Protein AF-A0A4T0X6W0-F1 (afdb_monomer)

Nearest PDB structures (foldseek):
  1kpp-assembly1_A  TM=6.081E-01  e=4.417E+00  Homo sapiens
  2pnh-assembly1_A  TM=2.963E-01  e=5.441E+00  Escherichia coli K-12
  8fak-assembly1_A  TM=3.497E-01  e=4.653E+00  Escherichia coli K-12
  2pnh-assembly1_B  TM=1.764E-01  e=4.902E+00  Escherichia coli K-12

Organism: NCBI:txid52247

pLDDT: mean 80.74, std 14.64, range [30.44, 96.06]

Solvent-accessible surface area (backbone atoms only — not comparable to full-atom values): 21148 Å² total; per-residue (Å²): 131,89,92,81,80,83,66,52,84,53,79,78,83,82,89,72,81,85,77,68,94,88,70,87,80,83,83,82,84,67,84,50,88,43,58,76,66,42,82,44,78,39,84,46,67,51,66,83,72,52,71,49,70,26,51,25,39,39,33,68,47,76,49,74,55,88,94,44,80,46,76,43,75,29,44,51,61,47,63,46,96,91,46,90,53,46,62,46,77,43,71,47,76,47,79,47,72,52,96,90,46,75,44,78,44,77,37,37,69,38,63,43,82,43,66,73,74,35,78,47,82,42,85,45,60,49,52,88,68,54,73,51,64,21,53,25,40,24,36,80,45,75,50,71,58,92,88,41,81,46,80,46,77,33,40,42,41,45,64,39,94,89,51,87,54,44,50,40,78,45,75,47,78,46,79,48,76,60,96,90,42,78,44,80,44,80,41,72,25,24,64,48,77,44,66,74,62,48,77,45,77,46,84,42,68,49,66,88,68,52,77,44,70,31,49,29,37,22,31,66,47,78,42,87,50,97,93,44,78,45,69,42,71,30,43,41,43,50,64,40,96,59,94,48,44,41,56,36,79,44,76,47,81,46,78,47,75,56,96,98,42,75,49,80,44,82,44,72,26,26,70,47,73,43,66,51,70,42,80,44,77,41,84,44,68,45,101,86,67,56,72,47,66,24,49,26,39,31,29,62,49,92,81,75,41,70,40,34,50,66,49,75,45,92,88,52,94,73,76,83,72,68,49,77,46,80,45,77,48,73,54,102,86,51,77,46,81,43,82,41,74,29,86

Foldseek 3Di:
DDPDFDWDWDWDDDDDPDDDPPDDDDDDTDTDIFTDWDWDWDWDAALVRDIDTKIKTWGWDWDDFPNDIDTDIAIDIDDPPPDAWDWDFDWDWDWDADPNGIDIDIGRPDTDIGHDWDWDWDWDAFLVRDIDIKIKTKHWDWDADPNDIDIDIEIAIDDDPVHAWFFAWDWDWDWDDDPNDIDIDIHIHRHHIAHDWDKDWDWDAFLVRDIDIKIKTWGWDWDDDDVDIDTDIEIEIDFDPDPFKAWDKDWDWDWDDDPRDIDIDIYIYRPQIATDWDWDWDWDAAPVRDIDIWIWTWHDDPSPDTAIDIDDPPPHPDDDDWDWDWDWDDDPPDIDIDTGTHD

Structure (mmCIF, N/CA/C/O backbone):
data_AF-A0A4T0X6W0-F1
#
_entry.id   AF-A0A4T0X6W0-F1
#
loop_
_atom_site.group_PDB
_atom_site.id
_atom_site.type_symbol
_atom_site.label_atom_id
_atom_site.label_alt_id
_atom_site.label_comp_id
_atom_site.label_asym_id
_atom_site.label_entity_id
_atom_site.label_seq_id
_atom_site.pdbx_PDB_ins_code
_atom_site.Cartn_x
_atom_site.Cartn_y
_atom_site.Cartn_z
_atom_site.occupancy
_atom_site.B_iso_or_equiv
_atom_site.auth_seq_id
_atom_site.auth_comp_id
_atom_site.auth_asym_id
_atom_site.auth_atom_id
_atom_site.pdbx_PDB_model_num
ATOM 1 N N . MET A 1 1 ? 32.594 2.293 -23.808 1.00 30.75 1 MET A N 1
ATOM 2 C CA . MET A 1 1 ? 32.779 1.965 -25.240 1.00 30.75 1 MET A CA 1
ATOM 3 C C . MET A 1 1 ? 33.942 0.990 -25.336 1.00 30.75 1 MET A C 1
ATOM 5 O O . MET A 1 1 ? 34.925 1.243 -24.646 1.00 30.75 1 MET A O 1
ATOM 9 N N . PRO A 1 2 ? 33.848 -0.117 -26.092 1.00 30.69 2 PRO A N 1
ATOM 10 C CA . PRO A 1 2 ? 34.984 -1.013 -26.285 1.00 30.69 2 PRO A CA 1
ATOM 11 C C . PRO A 1 2 ? 36.044 -0.304 -27.138 1.00 30.69 2 PRO A C 1
ATOM 13 O O . PRO A 1 2 ? 35.700 0.369 -28.105 1.00 30.69 2 PRO A O 1
ATOM 16 N N . THR A 1 3 ? 37.317 -0.434 -26.773 1.00 30.44 3 THR A N 1
ATOM 17 C CA . THR A 1 3 ? 38.453 0.263 -27.405 1.00 30.44 3 THR A CA 1
ATOM 18 C C . THR A 1 3 ? 39.135 -0.523 -28.529 1.00 30.44 3 THR A C 1
ATOM 20 O O . THR A 1 3 ? 40.104 -0.028 -29.087 1.00 30.44 3 THR A O 1
ATOM 23 N N . ASN A 1 4 ? 38.633 -1.706 -28.904 1.00 34.66 4 ASN A N 1
ATOM 24 C CA . ASN A 1 4 ? 39.242 -2.548 -29.938 1.00 34.66 4 ASN A CA 1
ATOM 25 C C . ASN A 1 4 ? 38.195 -3.010 -30.961 1.00 34.66 4 ASN A C 1
ATOM 27 O O . ASN A 1 4 ? 37.496 -3.997 -30.742 1.00 34.66 4 ASN A O 1
ATOM 31 N N . LEU A 1 5 ? 38.098 -2.287 -32.077 1.00 39.47 5 LEU A N 1
ATOM 32 C CA . LEU A 1 5 ? 37.351 -2.680 -33.273 1.00 39.47 5 LEU A CA 1
ATOM 33 C C . LEU A 1 5 ? 38.354 -2.883 -34.416 1.00 39.47 5 LEU A C 1
ATOM 35 O O . LEU A 1 5 ? 39.033 -1.939 -34.812 1.00 39.47 5 LEU A O 1
ATOM 39 N N . LEU A 1 6 ? 38.459 -4.114 -34.922 1.00 37.41 6 LEU A N 1
ATOM 40 C CA . LEU A 1 6 ? 39.182 -4.439 -36.155 1.00 37.41 6 LEU A CA 1
ATOM 41 C C . LEU A 1 6 ? 38.283 -4.058 -37.340 1.00 37.41 6 LEU A C 1
ATOM 43 O O . LEU A 1 6 ? 37.181 -4.588 -37.466 1.00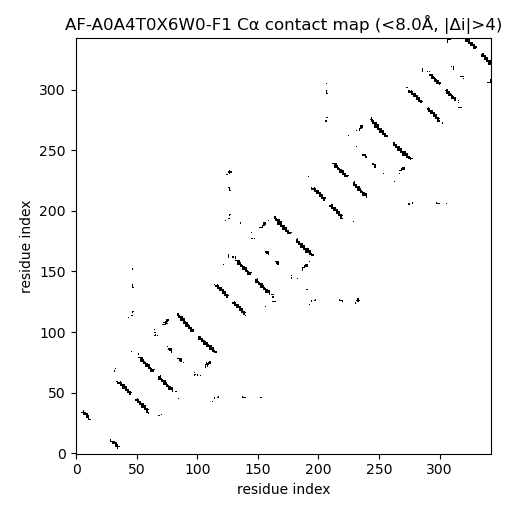 37.41 6 LEU A O 1
ATOM 47 N N . GLY A 1 7 ? 38.718 -3.095 -38.153 1.00 38.16 7 GLY A N 1
ATOM 48 C CA . GLY A 1 7 ? 38.044 -2.711 -39.395 1.00 38.16 7 GLY A CA 1
ATOM 49 C C . GLY A 1 7 ? 38.716 -3.361 -40.601 1.00 38.16 7 GLY A C 1
ATOM 50 O O . GLY A 1 7 ? 39.944 -3.426 -40.648 1.00 38.16 7 GLY A O 1
ATOM 51 N N . ASP A 1 8 ? 37.915 -3.792 -41.574 1.00 43.88 8 ASP A N 1
ATOM 52 C CA . ASP A 1 8 ? 38.386 -4.278 -42.872 1.00 43.88 8 ASP A CA 1
ATOM 53 C C . ASP A 1 8 ? 38.197 -3.181 -43.933 1.00 43.88 8 ASP A C 1
ATOM 55 O O . ASP A 1 8 ? 37.195 -2.459 -43.946 1.00 43.88 8 ASP A O 1
ATOM 59 N N . ILE A 1 9 ? 39.162 -3.044 -44.845 1.00 41.03 9 ILE A N 1
ATOM 60 C CA . ILE A 1 9 ? 39.070 -2.113 -45.978 1.00 41.03 9 ILE A CA 1
ATOM 61 C C . ILE A 1 9 ? 38.429 -2.861 -47.149 1.00 41.03 9 ILE A C 1
ATOM 63 O O . ILE A 1 9 ? 39.077 -3.680 -47.800 1.00 41.03 9 ILE A O 1
ATOM 67 N N . LEU A 1 10 ? 37.158 -2.574 -47.435 1.00 44.00 10 LEU A N 1
ATOM 68 C CA . LEU A 1 10 ? 36.484 -3.068 -48.635 1.00 44.00 10 LEU A CA 1
ATOM 69 C C . LEU A 1 10 ? 36.687 -2.068 -49.778 1.00 44.00 10 LEU A C 1
ATOM 71 O O . LEU A 1 10 ? 36.285 -0.909 -49.690 1.00 44.00 10 LEU A O 1
ATOM 75 N N . SER A 1 11 ? 37.305 -2.523 -50.866 1.00 41.84 11 SER A N 1
ATOM 76 C CA . SER A 1 11 ? 37.396 -1.768 -52.118 1.00 41.84 11 SER A CA 1
ATOM 77 C C . SER A 1 11 ? 36.197 -2.122 -53.003 1.00 41.84 11 SER A C 1
ATOM 79 O O . SER A 1 11 ? 36.038 -3.262 -53.429 1.00 41.84 11 SER A O 1
ATOM 81 N N . SER A 1 12 ? 35.323 -1.147 -53.263 1.00 40.88 12 SER A N 1
ATOM 82 C CA . SER A 1 12 ? 34.193 -1.298 -54.188 1.00 40.88 12 SER A CA 1
ATOM 83 C C . SER A 1 12 ? 34.648 -0.982 -55.608 1.00 40.88 12 SER A C 1
ATOM 85 O O . SER A 1 12 ? 35.007 0.156 -55.898 1.00 40.88 12 SER A O 1
ATOM 87 N N . THR A 1 13 ? 34.616 -1.968 -56.505 1.00 41.09 13 THR A N 1
ATOM 88 C CA . THR A 1 13 ? 34.884 -1.762 -57.936 1.00 41.09 13 THR A CA 1
ATOM 89 C C . THR A 1 13 ? 33.561 -1.652 -58.687 1.00 41.09 13 THR A C 1
ATOM 91 O O . THR A 1 13 ? 32.874 -2.648 -58.904 1.00 41.09 13 THR A O 1
ATOM 94 N N . THR A 1 14 ? 33.176 -0.441 -59.083 1.00 44.47 14 THR A N 1
ATOM 95 C CA . THR A 1 14 ? 31.977 -0.231 -59.905 1.00 44.47 14 THR A CA 1
ATOM 96 C C . THR A 1 14 ? 32.340 -0.432 -61.376 1.00 44.47 14 THR A C 1
ATOM 98 O O . THR A 1 14 ? 33.171 0.298 -61.915 1.00 44.47 14 THR A O 1
ATOM 101 N N . ALA A 1 15 ? 31.738 -1.421 -62.041 1.00 43.47 15 ALA A N 1
ATOM 102 C CA . ALA A 1 15 ? 31.907 -1.615 -63.479 1.00 43.47 15 ALA A CA 1
ATOM 103 C C . ALA A 1 15 ? 31.104 -0.548 -64.243 1.00 43.47 15 ALA A C 1
ATOM 105 O O . ALA A 1 15 ? 29.874 -0.544 -64.198 1.00 43.47 15 ALA A O 1
ATOM 106 N N . LEU A 1 16 ? 31.799 0.363 -64.927 1.00 49.12 16 LEU A N 1
ATOM 107 C CA . LEU A 1 16 ? 31.188 1.346 -65.823 1.00 49.12 16 LEU A CA 1
ATOM 108 C C . LEU A 1 16 ? 31.121 0.800 -67.263 1.00 49.12 16 LEU A C 1
ATOM 110 O O . LEU A 1 16 ? 31.999 0.030 -67.664 1.00 49.12 16 LEU A O 1
ATOM 114 N N . PRO A 1 17 ? 30.100 1.184 -68.054 1.00 54.59 17 PRO A N 1
ATOM 115 C CA . PRO A 1 17 ? 30.034 0.850 -69.473 1.00 54.59 17 PRO A CA 1
ATOM 116 C C . PRO A 1 17 ? 31.232 1.433 -70.239 1.00 54.59 17 PRO A C 1
ATOM 118 O O . PRO A 1 17 ? 31.759 2.488 -69.891 1.00 54.59 17 PRO A O 1
ATOM 121 N N . LEU A 1 18 ? 31.662 0.714 -71.282 1.00 51.53 18 LEU A N 1
ATOM 122 C CA . LEU A 1 18 ? 32.819 1.052 -72.116 1.00 51.53 18 LEU A CA 1
ATOM 123 C C . LEU A 1 18 ? 32.723 2.493 -72.660 1.00 51.53 18 LEU A C 1
ATOM 125 O O . LEU A 1 18 ? 31.692 2.846 -73.238 1.00 51.53 18 LEU A O 1
ATOM 129 N N . PRO A 1 19 ? 33.778 3.315 -72.514 1.00 51.41 19 PRO A N 1
ATOM 130 C CA . PRO A 1 19 ? 33.745 4.708 -72.935 1.00 51.41 19 PRO A CA 1
ATOM 131 C C . PRO A 1 19 ? 33.749 4.851 -74.461 1.00 51.41 19 PRO A C 1
ATOM 133 O O . PRO A 1 19 ? 34.392 4.082 -75.181 1.00 51.41 19 PRO A O 1
ATOM 136 N N . VAL A 1 20 ? 33.062 5.884 -74.952 1.00 60.94 20 VAL A N 1
ATOM 137 C CA . VAL A 1 20 ? 33.187 6.363 -76.335 1.00 60.94 20 VAL A CA 1
ATOM 138 C C . VAL A 1 20 ? 34.578 6.989 -76.496 1.00 60.94 20 VAL A C 1
ATOM 140 O O . VAL A 1 20 ? 35.056 7.701 -75.613 1.00 60.94 20 VAL A O 1
ATOM 143 N N . ALA A 1 21 ? 35.264 6.690 -77.601 1.00 56.31 21 ALA A N 1
ATOM 144 C CA . ALA A 1 21 ? 36.642 7.120 -77.826 1.00 56.31 21 ALA A CA 1
ATOM 145 C C . ALA A 1 21 ? 36.779 8.656 -77.784 1.00 56.31 21 ALA A C 1
ATOM 147 O O . ALA A 1 21 ? 36.219 9.347 -78.632 1.00 56.31 21 ALA A O 1
ATOM 148 N N . GLY A 1 22 ? 37.553 9.173 -76.822 1.00 63.25 22 GLY A N 1
ATOM 149 C CA . GLY A 1 22 ?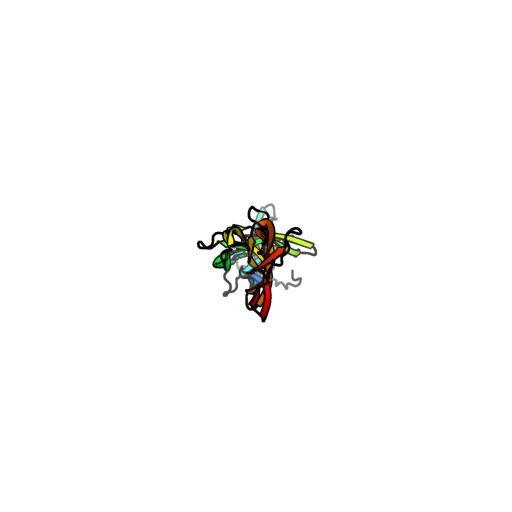 37.905 10.596 -76.716 1.00 63.25 22 GLY A CA 1
ATOM 150 C C . GLY A 1 22 ? 37.649 11.245 -75.353 1.00 63.25 22 GLY A C 1
ATOM 151 O O . GLY A 1 22 ? 38.162 12.336 -75.120 1.00 63.25 22 GLY A O 1
ATOM 152 N N . GLU A 1 23 ? 36.925 10.591 -74.441 1.00 57.19 23 GLU A N 1
ATOM 153 C CA . GLU A 1 23 ? 36.653 11.131 -73.101 1.00 57.19 23 GLU A CA 1
ATOM 154 C C . GLU A 1 23 ? 37.554 10.502 -72.027 1.00 57.19 23 GLU A C 1
ATOM 156 O O . GLU A 1 23 ? 37.683 9.281 -71.920 1.00 57.19 23 GLU A O 1
ATOM 161 N N . SER A 1 24 ? 38.198 11.346 -71.217 1.00 49.53 24 SER A N 1
ATOM 162 C CA . SER A 1 24 ? 38.954 10.926 -70.036 1.00 49.53 24 SER A CA 1
ATOM 163 C C . SER A 1 24 ? 38.022 10.822 -68.829 1.00 49.53 24 SER A C 1
ATOM 165 O O . SER A 1 24 ? 37.470 11.833 -68.397 1.00 49.53 24 SER A O 1
ATOM 167 N N . PHE A 1 25 ? 37.895 9.631 -68.244 1.00 51.66 25 PHE A N 1
ATOM 168 C CA . PHE A 1 25 ? 37.204 9.438 -66.969 1.00 51.66 25 PHE A CA 1
ATOM 169 C C . PHE A 1 25 ? 38.222 9.436 -65.830 1.00 51.66 25 PHE A C 1
ATOM 171 O O . PHE A 1 25 ? 39.222 8.719 -65.883 1.00 51.66 25 PHE A O 1
ATOM 178 N N . ILE A 1 26 ? 37.958 10.218 -64.786 1.00 53.97 26 ILE A N 1
ATOM 179 C CA . ILE A 1 26 ? 38.679 10.113 -63.517 1.00 53.97 26 ILE A CA 1
ATOM 180 C C . ILE A 1 26 ? 37.916 9.098 -62.666 1.00 53.97 26 ILE A C 1
ATOM 182 O O . ILE A 1 26 ? 36.797 9.363 -62.233 1.00 53.97 26 ILE A O 1
ATOM 186 N N . ILE A 1 27 ? 38.506 7.921 -62.451 1.00 54.16 27 ILE A N 1
ATOM 187 C CA . ILE A 1 27 ? 37.997 6.953 -61.474 1.00 54.16 27 ILE A CA 1
ATOM 188 C C . ILE A 1 27 ? 38.571 7.345 -60.118 1.00 54.16 27 ILE A C 1
ATOM 190 O O . ILE A 1 27 ? 39.735 7.074 -59.819 1.00 54.16 27 ILE A O 1
ATOM 194 N N . THR A 1 28 ? 37.753 7.980 -59.289 1.00 52.78 28 THR A N 1
ATOM 195 C CA . THR A 1 28 ? 38.112 8.256 -57.899 1.00 52.78 28 THR A CA 1
ATOM 196 C C . THR A 1 28 ? 37.690 7.055 -57.054 1.00 52.78 28 THR A C 1
ATOM 198 O O . THR A 1 28 ? 36.512 6.878 -56.756 1.00 52.78 28 THR A O 1
ATOM 201 N N . ASN A 1 29 ? 38.642 6.185 -56.703 1.00 53.62 29 ASN A N 1
ATOM 202 C CA . ASN A 1 29 ? 38.397 5.126 -55.723 1.00 53.62 29 ASN A CA 1
ATOM 203 C C . ASN A 1 29 ? 38.389 5.742 -54.323 1.00 53.62 29 ASN A C 1
ATOM 205 O O . ASN A 1 29 ? 39.408 6.262 -53.868 1.00 53.62 29 ASN A O 1
ATOM 209 N N . PHE A 1 30 ? 37.255 5.659 -53.633 1.00 61.09 30 PHE A N 1
ATOM 210 C CA . PHE A 1 30 ? 37.162 6.030 -52.227 1.00 61.09 30 PHE A CA 1
ATOM 211 C C . PHE A 1 30 ? 37.245 4.772 -51.363 1.00 61.09 30 PHE A C 1
ATOM 213 O O . PHE A 1 30 ? 36.504 3.813 -51.574 1.00 61.09 30 PHE A O 1
ATOM 220 N N . ASN A 1 31 ? 38.137 4.782 -50.372 1.00 61.88 31 ASN A N 1
ATOM 221 C CA . ASN A 1 31 ? 38.140 3.760 -49.331 1.00 61.88 31 ASN A CA 1
ATOM 222 C C . ASN A 1 31 ? 36.980 4.054 -48.374 1.00 61.88 31 ASN A C 1
ATOM 224 O O . ASN A 1 31 ? 36.999 5.072 -47.682 1.00 61.88 31 ASN A O 1
ATOM 228 N N . ILE A 1 32 ? 35.981 3.173 -48.334 1.00 63.28 32 ILE A N 1
ATOM 229 C CA . ILE A 1 32 ? 34.910 3.234 -47.337 1.00 63.28 32 ILE A CA 1
ATOM 230 C C . ILE A 1 32 ? 35.315 2.313 -46.191 1.00 63.28 32 ILE A C 1
ATOM 232 O O . ILE A 1 32 ? 35.548 1.120 -46.389 1.00 63.28 32 ILE A O 1
ATOM 236 N N . PHE A 1 33 ? 35.410 2.868 -44.986 1.00 64.44 33 PHE A N 1
ATOM 237 C CA . PHE A 1 33 ? 35.616 2.058 -43.793 1.00 64.44 33 PHE A CA 1
ATOM 238 C C . PHE A 1 33 ? 34.358 1.228 -43.540 1.00 64.44 33 PHE A C 1
ATOM 240 O O . PHE A 1 33 ? 33.267 1.776 -43.382 1.00 64.44 33 PHE A O 1
ATOM 247 N N . SER A 1 34 ? 34.515 -0.093 -43.502 1.00 69.38 34 SER A N 1
ATOM 248 C CA . SER A 1 34 ? 33.454 -1.013 -43.113 1.00 69.38 34 SER A CA 1
ATOM 249 C C . SER A 1 34 ? 33.845 -1.682 -41.807 1.00 69.38 34 SER A C 1
ATOM 251 O O . SER A 1 34 ? 34.944 -2.219 -41.664 1.00 69.38 34 SER A O 1
ATOM 253 N N . PHE A 1 35 ? 32.933 -1.651 -40.844 1.00 78.44 35 PHE A N 1
ATOM 254 C CA . PHE A 1 35 ? 33.090 -2.362 -39.586 1.00 78.44 35 PHE A CA 1
ATOM 255 C C . PHE A 1 35 ? 32.029 -3.447 -39.513 1.00 78.44 35 PHE A C 1
ATOM 257 O O . PHE A 1 35 ? 30.853 -3.194 -39.792 1.00 78.44 35 PHE A O 1
ATOM 264 N N . SER A 1 36 ? 32.446 -4.644 -39.111 1.00 84.88 36 SER A N 1
ATOM 265 C CA . SER A 1 36 ? 31.513 -5.722 -38.809 1.00 84.88 36 SER A CA 1
ATOM 266 C C . SER A 1 36 ? 30.546 -5.276 -37.709 1.00 84.88 36 SER A C 1
ATOM 268 O O . SER A 1 36 ? 30.985 -4.650 -36.736 1.00 84.88 36 SER A O 1
ATOM 270 N N . PRO A 1 37 ? 29.242 -5.582 -37.833 1.00 88.75 37 PRO A N 1
ATOM 271 C CA . PRO A 1 37 ? 28.284 -5.263 -36.790 1.00 88.75 37 PRO A CA 1
ATOM 272 C C . PRO A 1 37 ? 28.701 -5.872 -35.449 1.00 88.75 37 PRO A C 1
ATOM 274 O O . PRO A 1 37 ? 29.113 -7.031 -35.381 1.00 88.75 37 PRO A O 1
ATOM 277 N N . VAL A 1 38 ? 28.581 -5.092 -34.377 1.00 92.25 38 VAL A N 1
ATOM 278 C CA . VAL A 1 38 ? 28.866 -5.545 -33.012 1.00 92.25 38 VAL A CA 1
ATOM 279 C C . VAL A 1 38 ? 27.564 -5.817 -32.288 1.00 92.25 38 VAL A C 1
ATOM 281 O O . VAL A 1 38 ? 26.727 -4.924 -32.154 1.00 92.25 38 VAL A O 1
ATOM 284 N N . ASN A 1 39 ? 27.434 -7.032 -31.762 1.00 91.81 39 ASN A N 1
ATOM 285 C CA . ASN A 1 39 ? 26.341 -7.391 -30.871 1.00 91.81 39 ASN A CA 1
ATOM 286 C C . ASN A 1 39 ? 26.663 -6.925 -29.450 1.00 91.81 39 ASN A C 1
ATOM 288 O O . ASN A 1 39 ? 27.682 -7.297 -28.867 1.00 91.81 39 ASN A O 1
ATOM 292 N N . VAL A 1 40 ? 25.784 -6.099 -28.903 1.00 91.38 40 VAL A N 1
ATOM 293 C CA . VAL A 1 40 ? 25.855 -5.546 -27.559 1.00 91.38 40 VAL A CA 1
ATOM 294 C C . VAL A 1 40 ? 24.621 -6.032 -26.798 1.00 91.38 40 VAL A C 1
ATOM 296 O O . VAL A 1 40 ? 23.513 -5.575 -27.095 1.00 91.38 40 VAL A O 1
ATOM 299 N N . PRO A 1 41 ? 24.776 -6.942 -25.823 1.00 91.50 41 PRO A N 1
ATOM 300 C CA . PRO A 1 41 ? 23.670 -7.317 -24.959 1.00 91.50 41 PRO A CA 1
ATOM 301 C C . PRO A 1 41 ? 23.312 -6.139 -24.047 1.00 91.50 41 PRO A C 1
ATOM 303 O O . PRO A 1 41 ? 24.194 -5.501 -23.466 1.00 91.50 41 PRO A O 1
ATOM 306 N N . ILE A 1 42 ? 22.019 -5.862 -23.901 1.00 89.62 42 ILE A N 1
ATOM 307 C CA . ILE A 1 42 ? 21.499 -4.888 -22.938 1.00 89.62 42 ILE A CA 1
ATOM 308 C C . ILE A 1 42 ? 20.476 -5.557 -22.022 1.00 89.62 42 ILE A C 1
ATOM 310 O O . ILE A 1 42 ? 19.694 -6.399 -22.456 1.00 89.62 42 ILE A O 1
ATOM 314 N N . SER A 1 43 ? 20.474 -5.170 -20.750 1.00 90.25 43 SER A N 1
ATOM 315 C CA . SER A 1 43 ? 19.456 -5.608 -19.796 1.00 90.25 43 SER A CA 1
ATOM 316 C C . SER A 1 43 ? 18.208 -4.747 -19.958 1.00 90.25 43 SER A C 1
ATOM 318 O O . SER A 1 43 ? 18.308 -3.518 -19.963 1.00 90.25 43 SER A O 1
ATOM 320 N N . VAL A 1 44 ? 17.044 -5.378 -20.072 1.00 90.50 44 VAL A N 1
ATOM 321 C CA . VAL A 1 44 ? 15.739 -4.708 -20.094 1.00 90.50 44 VAL A CA 1
ATOM 322 C C . VAL A 1 44 ? 14.851 -5.299 -19.010 1.00 90.50 44 VAL A C 1
ATOM 324 O O . VAL A 1 44 ? 14.833 -6.512 -18.814 1.00 90.50 44 VAL A O 1
ATOM 327 N N . THR A 1 45 ? 14.121 -4.437 -18.313 1.00 89.94 45 THR A N 1
ATOM 328 C CA . THR A 1 45 ? 13.218 -4.811 -17.222 1.00 89.94 45 THR A CA 1
ATOM 329 C C . THR A 1 45 ? 11.825 -4.301 -17.570 1.00 89.94 45 THR A C 1
ATOM 331 O O . THR A 1 45 ? 11.680 -3.139 -17.956 1.00 89.94 45 THR A O 1
ATOM 334 N N . ASN A 1 46 ? 10.826 -5.183 -17.523 1.00 89.44 46 ASN A N 1
ATOM 335 C CA . ASN A 1 46 ? 9.434 -4.826 -17.799 1.00 89.44 46 ASN A CA 1
ATOM 336 C C . ASN A 1 46 ? 8.758 -4.259 -16.530 1.00 89.44 46 ASN A C 1
ATOM 338 O O . ASN A 1 46 ? 9.347 -4.327 -15.450 1.00 89.44 46 ASN A O 1
ATOM 342 N N . PRO A 1 47 ? 7.516 -3.748 -16.621 1.00 89.44 47 PRO A N 1
ATOM 343 C CA . PRO A 1 47 ? 6.818 -3.191 -15.460 1.00 89.44 47 PRO A CA 1
ATOM 344 C C . PRO A 1 47 ? 6.498 -4.217 -14.352 1.00 89.44 47 PRO A C 1
ATOM 346 O O . PRO A 1 47 ? 6.062 -3.833 -13.276 1.00 89.44 47 PRO A O 1
ATOM 349 N N . LEU A 1 48 ? 6.688 -5.520 -14.590 1.00 87.62 48 LEU A N 1
ATOM 350 C CA . LEU A 1 48 ? 6.538 -6.584 -13.586 1.00 87.62 48 LEU A CA 1
ATOM 351 C C . LEU A 1 48 ? 7.883 -6.973 -12.946 1.00 87.62 48 LEU A C 1
ATOM 353 O O . LEU A 1 48 ? 8.000 -8.051 -12.363 1.00 87.62 48 LEU A O 1
ATOM 357 N N . ASP A 1 49 ? 8.907 -6.130 -13.108 1.00 87.12 49 ASP A N 1
ATOM 358 C CA . ASP A 1 49 ? 10.290 -6.342 -12.667 1.00 87.12 49 ASP A CA 1
ATOM 359 C C . ASP A 1 49 ? 10.952 -7.619 -13.226 1.00 87.12 49 ASP A C 1
ATOM 361 O O . ASP A 1 49 ? 12.010 -8.059 -12.763 1.00 87.12 49 ASP A O 1
ATOM 365 N N . VAL A 1 50 ? 10.387 -8.209 -14.285 1.00 89.06 50 VAL A N 1
ATOM 366 C CA . VAL A 1 50 ? 11.017 -9.321 -15.001 1.00 89.06 50 VAL A CA 1
ATOM 367 C C . VAL A 1 50 ? 12.119 -8.743 -15.872 1.00 89.06 50 VAL A C 1
ATOM 369 O O . VAL A 1 50 ? 11.879 -7.860 -16.693 1.00 89.06 50 VAL A O 1
ATOM 372 N N . THR A 1 51 ? 13.338 -9.247 -15.696 1.00 91.00 51 THR A N 1
ATOM 373 C CA . THR A 1 51 ? 14.514 -8.782 -16.434 1.00 91.00 51 THR A CA 1
ATOM 374 C C . THR A 1 51 ? 14.933 -9.815 -17.476 1.00 91.00 51 THR A C 1
ATOM 376 O O . THR A 1 51 ? 15.021 -11.004 -17.175 1.00 91.00 51 THR A O 1
ATOM 379 N N . THR A 1 52 ? 15.217 -9.366 -18.697 1.00 93.94 52 THR A N 1
ATOM 380 C CA . THR A 1 52 ? 15.778 -10.189 -19.776 1.00 93.94 52 THR A CA 1
ATOM 381 C C . THR A 1 52 ? 16.913 -9.454 -20.490 1.00 93.94 52 THR A C 1
ATOM 383 O O . THR A 1 52 ? 17.172 -8.274 -20.244 1.00 93.94 52 THR A O 1
ATOM 386 N N . THR A 1 53 ? 17.621 -10.156 -21.372 1.00 93.25 53 THR A N 1
ATOM 387 C CA . THR A 1 53 ? 18.693 -9.583 -22.193 1.00 93.25 53 THR A CA 1
ATOM 388 C C . THR A 1 53 ? 18.206 -9.392 -23.622 1.00 93.25 53 THR A C 1
ATOM 390 O O . THR A 1 53 ? 17.968 -10.368 -24.329 1.00 93.25 53 THR A O 1
ATOM 393 N N . ALA A 1 54 ? 18.094 -8.141 -24.063 1.00 93.44 54 ALA A N 1
ATOM 394 C CA . ALA A 1 54 ? 17.860 -7.804 -25.461 1.00 93.44 54 ALA A CA 1
ATOM 395 C C . ALA A 1 54 ? 19.195 -7.710 -26.214 1.00 93.44 54 ALA A C 1
ATOM 397 O O . ALA A 1 54 ? 20.222 -7.327 -25.645 1.00 93.44 54 ALA A O 1
ATOM 398 N N . GLN A 1 55 ? 19.183 -8.054 -27.501 1.00 93.50 55 GLN A N 1
ATOM 399 C CA . GLN A 1 55 ? 20.362 -7.948 -28.359 1.00 93.50 55 GLN A CA 1
ATOM 400 C C . GLN A 1 55 ? 20.274 -6.678 -29.196 1.00 93.50 55 GLN A C 1
ATOM 402 O O . GLN A 1 55 ? 19.319 -6.479 -29.954 1.00 93.50 55 GLN A O 1
ATOM 407 N N . CYS A 1 56 ? 21.290 -5.829 -29.059 1.00 92.31 56 CYS A N 1
ATOM 408 C CA . CYS A 1 56 ? 21.471 -4.652 -29.888 1.00 92.31 56 CYS A CA 1
ATOM 409 C C . CYS A 1 56 ? 22.615 -4.866 -30.867 1.00 92.31 56 CYS A C 1
ATOM 411 O O . CYS A 1 56 ? 23.698 -5.292 -30.488 1.00 92.31 56 CYS A O 1
ATOM 413 N N . VAL A 1 57 ? 22.398 -4.504 -32.119 1.00 92.81 57 VAL A N 1
ATOM 414 C CA . VAL A 1 57 ? 23.411 -4.489 -33.162 1.00 92.81 57 VAL A CA 1
ATOM 415 C C . VAL A 1 57 ? 23.853 -3.047 -33.366 1.00 92.81 57 VAL A C 1
ATOM 417 O O . VAL A 1 57 ? 23.041 -2.181 -33.694 1.00 92.81 57 VAL A O 1
ATOM 420 N N . VAL A 1 58 ? 25.142 -2.780 -33.174 1.00 90.19 58 VAL A N 1
ATOM 421 C CA . VAL A 1 58 ? 25.776 -1.517 -33.562 1.00 90.19 58 VAL A CA 1
ATOM 422 C C . VAL A 1 58 ? 26.465 -1.734 -34.901 1.00 90.19 58 VAL A C 1
ATOM 424 O O . VAL A 1 58 ? 27.350 -2.576 -35.018 1.00 90.19 58 VAL A O 1
ATOM 427 N N . SER A 1 59 ? 26.052 -0.983 -35.915 1.00 90.00 59 SER A N 1
ATOM 428 C CA . SER A 1 59 ? 26.594 -1.057 -37.276 1.00 90.00 59 SER A CA 1
ATOM 429 C C . SER A 1 59 ? 26.782 0.346 -37.841 1.00 90.00 59 SER A C 1
ATOM 431 O O . SER A 1 59 ? 26.221 1.302 -37.314 1.00 90.00 59 SER A O 1
ATOM 433 N N . PHE A 1 60 ? 27.582 0.501 -38.891 1.00 86.06 60 PHE A N 1
ATOM 434 C CA . PHE A 1 60 ? 27.717 1.796 -39.552 1.00 86.06 60 PHE A CA 1
ATOM 435 C C . PHE A 1 60 ? 26.659 1.946 -40.639 1.00 86.06 60 PHE A C 1
ATOM 437 O O . PHE A 1 60 ? 26.476 1.065 -41.474 1.00 86.06 60 PHE A O 1
ATOM 444 N N . THR A 1 61 ? 25.974 3.081 -40.627 1.00 84.75 61 THR A N 1
ATOM 445 C CA . THR A 1 61 ? 25.135 3.528 -41.735 1.00 84.75 61 THR A CA 1
ATOM 446 C C . THR A 1 61 ? 25.913 4.575 -42.522 1.00 84.75 61 THR A C 1
ATOM 448 O O . THR A 1 61 ? 26.605 5.412 -41.939 1.00 84.75 61 THR A O 1
ATOM 451 N N . ASN A 1 62 ? 25.824 4.503 -43.848 1.00 85.31 62 ASN A N 1
ATOM 452 C CA . ASN A 1 62 ? 26.524 5.405 -44.753 1.00 85.31 62 ASN A CA 1
ATOM 453 C C . ASN A 1 62 ? 25.529 6.366 -45.404 1.00 85.31 62 ASN A C 1
ATOM 455 O O . ASN A 1 62 ? 24.447 5.953 -45.819 1.00 85.31 62 ASN A O 1
ATOM 459 N N . THR A 1 63 ? 25.909 7.634 -45.527 1.00 84.06 63 THR A N 1
ATOM 460 C CA . THR A 1 63 ? 25.198 8.625 -46.344 1.00 84.06 63 THR A CA 1
ATOM 461 C C . THR A 1 63 ? 26.185 9.357 -47.241 1.00 84.06 63 THR A C 1
ATOM 463 O O . THR A 1 63 ? 27.356 9.493 -46.890 1.00 84.06 63 THR A O 1
ATOM 466 N N . VAL A 1 64 ? 25.726 9.832 -48.393 1.00 82.69 64 VAL A N 1
ATOM 467 C CA . VAL A 1 64 ? 26.555 10.596 -49.332 1.00 82.69 64 VAL A CA 1
ATOM 468 C C . VAL A 1 64 ? 26.119 12.055 -49.285 1.00 82.69 64 VAL A C 1
ATOM 470 O O . VAL A 1 64 ? 24.939 12.359 -49.456 1.00 82.69 64 VAL A O 1
ATOM 473 N N . VAL A 1 65 ? 27.066 12.956 -49.026 1.00 83.31 65 VAL A N 1
ATOM 474 C CA . VAL A 1 65 ? 26.861 14.411 -49.042 1.00 83.31 65 VAL A CA 1
ATOM 475 C C . VAL A 1 65 ? 27.847 15.004 -50.036 1.00 83.31 65 VAL A C 1
ATOM 477 O O . VAL A 1 65 ? 29.058 14.872 -49.852 1.00 83.31 65 VAL A O 1
ATOM 480 N N . SER A 1 66 ? 27.330 15.655 -51.085 1.00 83.88 66 SER A N 1
ATOM 481 C CA . SER A 1 66 ? 28.127 16.026 -52.263 1.00 83.88 66 SER A CA 1
ATOM 482 C C . SER A 1 66 ? 28.806 14.771 -52.835 1.00 83.88 66 SER A C 1
ATOM 484 O O . SER A 1 66 ? 28.104 13.824 -53.177 1.00 83.88 66 SER A O 1
ATOM 486 N N . ASP A 1 67 ? 30.138 14.732 -52.852 1.00 83.25 67 ASP A N 1
ATOM 487 C CA . ASP A 1 67 ? 30.940 13.604 -53.346 1.00 83.25 67 ASP A CA 1
ATOM 488 C C . ASP A 1 67 ? 31.626 12.821 -52.211 1.00 83.25 67 ASP A C 1
ATOM 490 O O . ASP A 1 67 ? 32.496 11.984 -52.445 1.00 83.25 67 ASP A O 1
ATOM 494 N N . SER A 1 68 ? 31.271 13.107 -50.954 1.00 79.56 68 SER A N 1
ATOM 495 C CA . SER A 1 68 ? 31.861 12.470 -49.773 1.00 79.56 68 SER A CA 1
ATOM 496 C C . SER A 1 68 ? 30.901 11.469 -49.140 1.00 79.56 68 SER A C 1
ATOM 498 O O . SER A 1 68 ? 29.746 11.788 -48.855 1.00 79.56 68 SER A O 1
ATOM 500 N N . THR A 1 69 ? 31.393 10.258 -48.870 1.00 84.19 69 THR A N 1
ATOM 501 C CA . THR A 1 69 ? 30.667 9.262 -48.068 1.00 84.19 69 THR A CA 1
ATOM 502 C C . THR A 1 69 ? 30.969 9.480 -46.591 1.00 84.19 69 THR A C 1
ATOM 504 O O . THR A 1 69 ? 32.127 9.485 -46.177 1.00 84.19 69 THR A O 1
ATOM 507 N N . LEU A 1 70 ? 29.921 9.645 -45.795 1.00 83.25 70 LEU A N 1
ATOM 508 C CA . LEU A 1 70 ? 29.983 9.791 -44.350 1.00 83.25 70 LEU A CA 1
ATOM 509 C C . LEU A 1 70 ? 29.433 8.530 -43.693 1.00 83.25 70 LEU A C 1
ATOM 511 O O . LEU A 1 70 ? 28.313 8.114 -43.986 1.00 83.25 70 LEU A O 1
ATOM 515 N N . SER A 1 71 ? 30.211 7.959 -42.780 1.00 84.50 71 SER A N 1
ATOM 516 C CA . SER A 1 71 ? 29.850 6.761 -42.023 1.00 84.50 71 SER A CA 1
ATOM 517 C C . SER A 1 71 ? 29.586 7.128 -40.569 1.00 84.50 71 SER A C 1
ATOM 519 O O . SER A 1 71 ? 30.416 7.767 -39.921 1.00 84.50 71 SER A O 1
ATOM 521 N N . PHE A 1 72 ? 28.444 6.704 -40.039 1.00 83.88 72 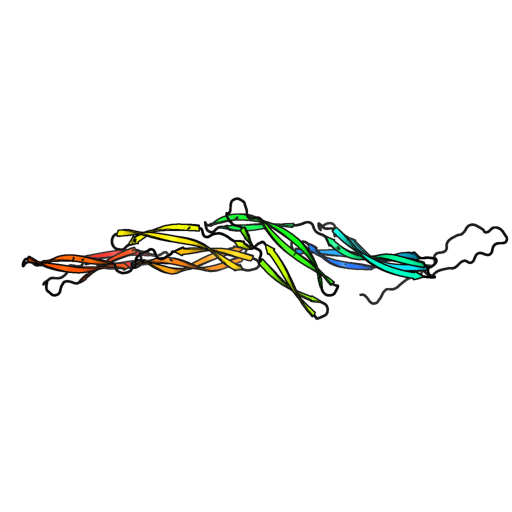PHE A N 1
ATOM 522 C CA . PHE A 1 72 ? 28.046 6.964 -38.658 1.00 83.88 72 PHE A CA 1
ATOM 523 C C . PHE A 1 72 ? 27.535 5.690 -37.980 1.00 83.88 72 PHE A C 1
ATOM 525 O O . PHE A 1 72 ? 26.836 4.896 -38.612 1.00 83.88 72 PHE A O 1
ATOM 532 N N . PRO A 1 73 ? 27.867 5.471 -36.697 1.00 84.50 73 PRO A N 1
ATOM 533 C CA . PRO A 1 73 ? 27.369 4.322 -35.960 1.00 84.50 73 PRO A CA 1
ATOM 534 C C . PRO A 1 73 ? 25.869 4.487 -35.694 1.00 84.50 73 PRO A C 1
ATOM 536 O O . PRO A 1 73 ? 25.439 5.473 -35.103 1.00 84.50 73 PRO A O 1
ATOM 539 N N . ALA A 1 74 ? 25.083 3.499 -36.100 1.00 86.56 74 ALA A N 1
ATOM 540 C CA . ALA A 1 74 ? 23.674 3.357 -35.782 1.00 86.56 74 ALA A CA 1
ATOM 541 C C . ALA A 1 74 ? 23.468 2.102 -34.928 1.00 86.56 74 ALA A C 1
ATOM 543 O O . ALA A 1 74 ? 24.132 1.078 -35.115 1.00 86.56 74 ALA A O 1
ATOM 544 N N . SER A 1 75 ? 22.535 2.181 -33.984 1.00 89.25 75 SER A N 1
ATOM 545 C CA . SER A 1 75 ? 22.137 1.036 -33.163 1.00 89.25 75 SER A CA 1
ATOM 546 C C . SER A 1 75 ? 20.729 0.577 -33.526 1.00 89.25 75 SER A C 1
ATOM 548 O O . SER A 1 75 ? 19.826 1.396 -33.681 1.00 89.25 75 SER A O 1
ATOM 550 N N . SER A 1 76 ? 20.523 -0.732 -33.611 1.00 90.44 76 SER A N 1
ATOM 551 C CA . SER A 1 76 ? 19.205 -1.364 -33.734 1.00 90.44 76 SER A CA 1
ATOM 552 C C . SER A 1 76 ? 19.080 -2.439 -32.664 1.00 90.44 76 SER A C 1
ATOM 554 O O . SER A 1 76 ? 20.032 -3.182 -32.453 1.00 90.44 76 SER A O 1
ATOM 556 N N . CYS A 1 77 ? 17.956 -2.515 -31.957 1.00 92.94 77 CYS A N 1
ATOM 557 C CA . CYS A 1 77 ? 17.747 -3.507 -30.903 1.00 92.94 77 CYS A CA 1
ATOM 558 C C . CYS A 1 77 ? 16.489 -4.317 -31.183 1.00 92.94 77 CYS A C 1
ATOM 560 O O . CYS A 1 77 ? 15.490 -3.780 -31.658 1.00 92.94 77 CYS A O 1
ATOM 562 N N . SER A 1 78 ? 16.545 -5.604 -30.854 1.00 92.56 78 SER A N 1
ATOM 563 C CA . SER A 1 78 ? 15.406 -6.519 -30.938 1.00 92.56 78 SER A CA 1
ATOM 564 C C . SER A 1 78 ? 15.020 -6.985 -29.541 1.00 92.56 78 SER A C 1
ATOM 566 O O . SER A 1 78 ? 15.891 -7.307 -28.725 1.00 92.56 78 SER A O 1
ATOM 568 N N . MET A 1 79 ? 13.719 -6.954 -29.248 1.00 92.44 79 MET A N 1
ATOM 569 C CA . MET A 1 79 ? 13.191 -7.509 -28.006 1.00 92.44 79 MET A CA 1
ATOM 570 C C . MET A 1 79 ? 13.197 -9.041 -28.114 1.00 92.44 79 MET A C 1
ATOM 572 O O . MET A 1 79 ? 12.891 -9.546 -29.194 1.00 92.44 79 MET A O 1
ATOM 576 N N . PRO A 1 80 ? 13.560 -9.789 -27.057 1.00 93.56 80 PRO A N 1
ATOM 577 C CA . PRO A 1 80 ? 13.456 -11.245 -27.072 1.00 93.56 80 PRO A CA 1
ATOM 578 C C . PRO A 1 80 ? 12.018 -11.709 -27.326 1.00 93.56 80 PRO A C 1
ATOM 580 O O . PRO A 1 80 ? 11.085 -11.113 -26.796 1.00 93.56 80 PRO A O 1
ATOM 583 N N . ASP A 1 81 ? 11.846 -12.805 -28.070 1.00 90.00 81 ASP A N 1
ATOM 584 C CA . ASP A 1 81 ? 10.525 -13.322 -28.474 1.00 90.00 81 ASP A CA 1
ATOM 585 C C . ASP A 1 81 ? 9.593 -13.642 -27.290 1.00 90.00 81 ASP A C 1
ATOM 587 O O . ASP A 1 81 ? 8.375 -13.669 -27.435 1.00 90.00 81 ASP A O 1
ATOM 591 N N . ASN A 1 82 ? 10.160 -13.897 -26.109 1.00 87.81 82 ASN A N 1
ATOM 592 C CA . ASN A 1 82 ? 9.436 -14.211 -24.878 1.00 87.81 82 ASN A CA 1
ATOM 593 C C . ASN A 1 82 ? 9.203 -12.990 -23.973 1.00 87.81 82 ASN A C 1
ATOM 595 O O . ASN A 1 82 ? 8.983 -13.158 -22.771 1.00 87.81 82 ASN A O 1
ATOM 599 N N . PHE A 1 83 ? 9.324 -11.776 -24.509 1.00 89.00 83 PHE A N 1
ATOM 600 C CA . PHE A 1 83 ? 9.256 -10.555 -23.724 1.00 89.00 83 PHE A CA 1
ATOM 601 C C . PHE A 1 83 ? 8.393 -9.499 -24.411 1.00 89.00 83 PHE A C 1
ATOM 603 O O . PHE A 1 83 ? 8.787 -8.902 -25.413 1.00 89.00 83 PHE A O 1
ATOM 610 N N . ASP A 1 84 ? 7.215 -9.254 -23.841 1.00 89.06 84 ASP A N 1
ATOM 611 C CA . ASP A 1 84 ? 6.248 -8.305 -24.384 1.00 89.06 84 ASP A CA 1
ATOM 612 C C . ASP A 1 84 ? 6.774 -6.874 -24.271 1.00 89.06 84 ASP A C 1
ATOM 614 O O . ASP A 1 84 ? 6.811 -6.279 -23.194 1.00 89.06 84 ASP A O 1
ATOM 618 N N . GLY A 1 85 ? 7.189 -6.311 -25.400 1.00 90.38 85 GLY A N 1
ATOM 619 C CA . GLY A 1 85 ? 7.692 -4.952 -25.488 1.00 90.38 85 GLY A CA 1
ATOM 620 C C . GLY A 1 85 ? 8.206 -4.634 -26.884 1.00 90.38 85 GLY A C 1
ATOM 621 O O . GLY A 1 85 ? 8.270 -5.483 -27.771 1.00 90.38 85 GLY A O 1
ATOM 622 N N . SER A 1 86 ? 8.582 -3.383 -27.093 1.00 92.06 86 SER A N 1
ATOM 623 C CA . SER A 1 86 ? 9.218 -2.935 -28.330 1.00 92.06 86 SER A CA 1
ATOM 624 C C . SER A 1 86 ? 10.358 -1.977 -28.020 1.00 92.06 86 SER A C 1
ATOM 626 O O . SER A 1 86 ? 10.589 -1.616 -26.869 1.00 92.06 86 SER A O 1
ATOM 628 N N . PHE A 1 87 ? 11.107 -1.577 -29.039 1.00 91.56 87 PHE A N 1
ATOM 629 C CA . PHE A 1 87 ? 12.074 -0.499 -28.921 1.00 91.56 87 PHE A CA 1
ATOM 630 C C . PHE A 1 87 ? 11.602 0.697 -29.739 1.00 91.56 87 PHE A C 1
ATOM 632 O O . PHE A 1 87 ? 11.234 0.552 -30.901 1.00 91.56 87 PHE A O 1
ATOM 639 N N . SER A 1 88 ? 11.662 1.883 -29.143 1.00 89.44 88 SER A N 1
ATOM 640 C CA . SER A 1 88 ? 11.542 3.146 -29.861 1.00 89.44 88 SER A CA 1
ATOM 641 C C . SER A 1 88 ? 12.921 3.703 -30.170 1.00 89.44 88 SER A C 1
ATOM 643 O O . SER A 1 88 ? 13.792 3.777 -29.297 1.00 89.44 88 SER A O 1
ATOM 645 N N . SER A 1 89 ? 13.126 4.092 -31.422 1.00 86.12 89 SER A N 1
ATOM 646 C CA . SER A 1 89 ? 14.363 4.717 -31.867 1.00 86.12 89 SER A CA 1
ATOM 647 C C . SER A 1 89 ? 14.388 6.192 -31.472 1.00 86.12 89 SER A C 1
ATOM 649 O O . SER A 1 89 ? 13.505 6.965 -31.836 1.00 86.12 89 SER A O 1
ATOM 651 N N . ILE A 1 90 ? 15.440 6.596 -30.762 1.00 82.88 90 ILE A N 1
ATOM 652 C CA . ILE A 1 90 ? 15.773 8.001 -30.535 1.00 82.88 90 ILE A CA 1
ATOM 653 C C . ILE A 1 90 ? 16.849 8.408 -31.533 1.00 82.88 90 ILE A C 1
ATOM 655 O O . ILE A 1 90 ? 17.940 7.826 -31.592 1.00 82.88 90 ILE A O 1
ATOM 659 N N . PHE A 1 91 ? 16.534 9.452 -32.291 1.00 83.62 91 PHE A N 1
ATOM 660 C CA . PHE A 1 91 ? 17.409 10.006 -33.305 1.00 83.62 91 PHE A CA 1
ATOM 661 C C . PHE A 1 91 ? 18.191 11.212 -32.776 1.00 83.62 91 PHE A C 1
ATOM 663 O O . PHE A 1 91 ? 17.683 11.995 -31.975 1.00 83.62 91 PHE A O 1
ATOM 670 N N . SER A 1 92 ? 19.418 11.395 -33.258 1.00 80.62 92 SER A N 1
ATOM 671 C CA . SER A 1 92 ? 20.138 12.668 -33.156 1.00 80.62 92 SER A CA 1
ATOM 672 C C . SER A 1 92 ? 20.381 13.244 -34.534 1.00 80.62 92 SER A C 1
ATOM 674 O O . SER A 1 92 ? 20.653 12.486 -35.465 1.00 80.62 92 SER A O 1
ATOM 676 N N . THR A 1 93 ? 20.396 14.566 -34.638 1.00 84.19 93 THR A N 1
ATOM 677 C CA . THR A 1 93 ? 20.764 15.259 -35.869 1.00 84.19 93 THR A CA 1
ATOM 678 C C . THR A 1 93 ? 22.131 15.915 -35.734 1.00 84.19 93 THR A C 1
ATOM 680 O O . THR A 1 93 ? 22.359 16.660 -34.782 1.00 84.19 93 THR A O 1
ATOM 683 N N . THR A 1 94 ? 23.002 15.711 -36.715 1.00 82.31 94 THR A N 1
ATOM 684 C CA . THR A 1 94 ? 24.270 16.436 -36.851 1.00 82.31 94 THR A CA 1
ATOM 685 C C . THR A 1 94 ? 24.276 17.162 -38.186 1.00 82.31 94 THR A C 1
ATOM 687 O O . THR A 1 94 ? 23.886 16.599 -39.207 1.00 82.31 94 THR A O 1
ATOM 690 N N . VAL A 1 95 ? 24.712 18.418 -38.186 1.00 85.25 95 VAL A N 1
ATOM 691 C CA . VAL A 1 95 ? 24.873 19.208 -39.408 1.00 85.25 95 VAL A CA 1
ATOM 692 C C . VAL A 1 95 ? 26.314 19.077 -39.881 1.00 85.25 95 VAL A C 1
ATOM 694 O O . VAL A 1 95 ? 27.240 19.315 -39.107 1.00 85.25 95 VAL A O 1
ATOM 697 N N . VAL A 1 96 ? 26.499 18.684 -41.137 1.00 85.12 96 VAL A N 1
ATOM 698 C CA . VAL A 1 96 ? 27.815 18.544 -41.764 1.00 85.12 96 VAL A CA 1
ATOM 699 C C . VAL A 1 96 ? 27.858 19.430 -43.000 1.00 85.12 96 VAL A C 1
ATOM 701 O O . VAL A 1 96 ? 26.931 19.403 -43.807 1.00 85.12 96 VAL A O 1
ATOM 704 N N . THR A 1 97 ? 28.930 20.208 -43.146 1.00 86.06 97 THR A N 1
ATOM 705 C CA . THR A 1 97 ? 29.174 21.043 -44.328 1.00 86.06 97 THR A CA 1
ATOM 706 C C . THR A 1 97 ? 30.409 20.531 -45.054 1.00 86.06 97 THR A C 1
ATOM 708 O O . THR A 1 97 ? 31.482 20.451 -44.456 1.00 86.06 97 THR A O 1
ATOM 711 N N . ILE A 1 98 ? 30.257 20.178 -46.331 1.00 83.75 98 ILE A N 1
ATOM 712 C CA . ILE A 1 98 ? 31.336 19.699 -47.206 1.00 83.75 98 ILE A CA 1
ATOM 713 C C . ILE A 1 98 ? 31.245 20.474 -48.513 1.00 83.75 98 ILE A C 1
ATOM 715 O O . ILE A 1 98 ? 30.193 20.463 -49.144 1.00 83.75 98 ILE A O 1
ATOM 719 N N . ASN A 1 99 ? 32.333 21.139 -48.913 1.00 86.50 99 ASN A N 1
ATOM 720 C CA . ASN A 1 99 ? 32.389 21.951 -50.137 1.00 86.50 99 ASN A CA 1
ATOM 721 C C . ASN A 1 99 ? 31.206 22.937 -50.248 1.00 86.50 99 ASN A C 1
ATOM 723 O O . ASN A 1 99 ? 30.519 22.976 -51.263 1.00 86.50 99 ASN A O 1
ATOM 727 N N . ASP A 1 100 ? 30.922 23.666 -49.162 1.00 88.06 100 ASP A N 1
ATOM 728 C CA . ASP A 1 100 ? 29.802 24.616 -49.031 1.00 88.06 100 ASP A CA 1
ATOM 729 C C . ASP A 1 100 ? 28.383 24.015 -49.136 1.00 88.06 100 ASP A C 1
ATOM 731 O O . ASP A 1 100 ? 27.391 24.740 -49.045 1.00 88.06 100 ASP A O 1
ATOM 735 N N . ILE A 1 101 ? 28.253 22.688 -49.240 1.00 82.94 101 ILE A N 1
ATOM 736 C CA . ILE A 1 101 ? 26.973 21.977 -49.163 1.00 82.94 101 ILE A CA 1
ATOM 737 C C . ILE A 1 101 ? 26.742 21.532 -47.722 1.00 82.94 101 ILE A C 1
ATOM 739 O O . ILE A 1 101 ? 27.480 20.708 -47.178 1.00 82.94 101 ILE A O 1
ATOM 743 N N . THR A 1 102 ? 25.689 22.062 -47.105 1.00 86.88 102 THR A N 1
ATOM 744 C CA . THR A 1 102 ? 25.255 21.678 -45.760 1.00 86.88 102 THR A CA 1
ATOM 745 C C . THR A 1 102 ? 24.189 20.588 -45.829 1.00 86.88 102 THR A C 1
ATOM 747 O O . THR A 1 102 ? 23.159 20.757 -46.477 1.00 86.88 102 THR A O 1
ATOM 750 N N . ALA A 1 103 ? 24.406 19.487 -45.113 1.00 86.06 103 ALA A N 1
ATOM 751 C CA . ALA A 1 103 ? 23.441 18.408 -44.943 1.00 86.06 103 ALA A CA 1
ATOM 752 C C . ALA A 1 103 ? 23.143 18.166 -43.460 1.00 86.06 103 ALA A C 1
ATOM 754 O O . ALA A 1 103 ? 24.033 18.214 -42.607 1.00 86.06 103 ALA A O 1
ATOM 755 N N . THR A 1 104 ? 21.883 17.868 -43.150 1.00 87.44 104 THR A N 1
ATOM 756 C CA . THR A 1 104 ? 21.460 17.416 -41.821 1.00 87.44 104 THR A CA 1
ATOM 757 C C . THR A 1 104 ? 21.363 15.898 -41.822 1.00 87.44 104 THR A C 1
ATOM 759 O O . THR A 1 104 ? 20.536 15.317 -42.520 1.00 87.44 104 THR A O 1
ATOM 762 N N . ILE A 1 105 ? 22.208 15.249 -41.030 1.00 82.62 105 ILE A N 1
ATOM 763 C CA . ILE A 1 105 ? 22.271 13.794 -40.912 1.00 82.62 105 ILE A CA 1
ATOM 764 C C . ILE A 1 105 ? 21.519 13.388 -39.658 1.00 82.62 105 ILE A C 1
ATOM 766 O O . ILE A 1 105 ? 21.845 13.857 -38.570 1.00 82.62 105 ILE A O 1
ATOM 770 N N . THR A 1 106 ? 20.539 12.501 -39.809 1.00 81.69 106 THR A N 1
ATOM 771 C CA . THR A 1 106 ? 19.782 11.931 -38.692 1.00 81.69 106 THR A CA 1
ATOM 772 C C . THR A 1 106 ? 20.278 10.516 -38.426 1.00 81.69 106 THR A C 1
ATOM 774 O O . THR A 1 106 ? 20.262 9.681 -39.327 1.00 81.69 106 THR A O 1
ATOM 777 N N . VAL A 1 107 ? 20.723 10.242 -37.202 1.00 79.81 107 VAL A N 1
ATOM 778 C CA . VAL A 1 107 ? 21.301 8.951 -36.809 1.00 79.81 107 VAL A CA 1
ATOM 779 C C . VAL A 1 107 ? 20.512 8.343 -35.660 1.00 79.81 107 VAL A C 1
ATOM 781 O O . VAL A 1 107 ? 20.230 9.024 -34.671 1.00 79.81 107 VAL A O 1
ATOM 784 N N . THR A 1 108 ? 20.183 7.053 -35.769 1.00 77.94 108 THR A N 1
ATOM 785 C CA . THR A 1 108 ? 19.606 6.274 -34.667 1.00 77.94 108 THR A CA 1
ATOM 786 C C . THR A 1 108 ? 20.678 5.959 -33.632 1.00 77.94 108 THR A C 1
ATOM 788 O O . THR A 1 108 ? 21.394 4.957 -33.717 1.00 77.94 108 THR A O 1
ATOM 791 N N . ASN A 1 109 ? 20.780 6.813 -32.622 1.00 70.62 109 ASN A N 1
ATOM 792 C CA . ASN A 1 109 ? 21.826 6.690 -31.611 1.00 70.62 109 ASN A CA 1
ATOM 793 C C . ASN A 1 109 ? 21.462 5.745 -30.476 1.00 70.62 109 ASN A C 1
ATOM 795 O O . ASN A 1 109 ? 22.349 5.288 -29.754 1.00 70.62 109 ASN A O 1
ATOM 799 N N . ARG A 1 110 ? 20.167 5.516 -30.250 1.00 74.81 110 ARG A N 1
ATOM 800 C CA . ARG A 1 110 ? 19.710 4.744 -29.101 1.00 74.81 110 ARG A CA 1
ATOM 801 C C . ARG A 1 110 ? 18.337 4.154 -29.352 1.00 74.81 110 ARG A C 1
ATOM 803 O O . ARG A 1 110 ? 17.450 4.833 -29.857 1.00 74.81 110 ARG A O 1
ATOM 810 N N . ASN A 1 111 ? 18.161 2.919 -28.909 1.00 84.62 111 ASN A N 1
ATOM 811 C CA . ASN A 1 111 ? 16.860 2.285 -28.798 1.00 84.62 111 ASN A CA 1
ATOM 812 C C . ASN A 1 111 ? 16.440 2.286 -27.335 1.00 84.62 111 ASN A C 1
ATOM 814 O O . ASN A 1 111 ? 17.234 1.966 -26.447 1.00 84.62 111 ASN A O 1
ATOM 818 N N . VAL A 1 112 ? 15.201 2.684 -27.096 1.00 85.25 112 VAL A N 1
ATOM 819 C CA . VAL A 1 112 ? 14.620 2.802 -25.767 1.00 85.25 112 VAL A CA 1
ATOM 820 C C . VAL A 1 112 ? 13.490 1.797 -25.644 1.00 85.25 112 VAL A C 1
ATOM 822 O O . VAL A 1 112 ? 12.591 1.818 -26.484 1.00 85.25 112 VAL A O 1
A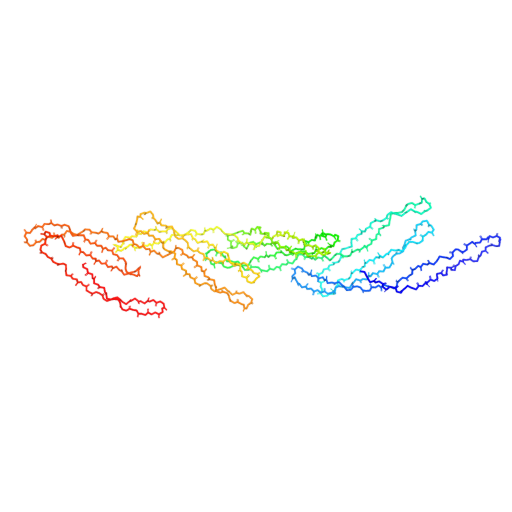TOM 825 N N . PRO A 1 113 ? 13.535 0.892 -24.655 1.00 88.81 113 PRO A N 1
ATOM 826 C CA . PRO A 1 113 ? 12.501 -0.113 -24.526 1.00 88.81 113 PRO A CA 1
ATOM 827 C C . PRO A 1 113 ? 11.175 0.556 -24.146 1.00 88.81 113 PRO A C 1
ATOM 829 O O . PRO A 1 113 ? 11.130 1.457 -23.306 1.00 88.81 113 PRO A O 1
ATOM 832 N N . LEU A 1 114 ? 10.105 0.116 -24.792 1.00 89.38 114 LEU A N 1
ATOM 833 C CA . LEU A 1 114 ? 8.728 0.509 -24.556 1.00 89.38 114 LEU A CA 1
ATOM 834 C C . LEU A 1 114 ? 7.935 -0.722 -24.138 1.00 89.38 114 LEU A C 1
ATOM 836 O O . LEU A 1 114 ? 8.043 -1.782 -24.756 1.00 89.38 114 LEU A O 1
ATOM 840 N N . PHE A 1 115 ? 7.106 -0.549 -23.119 1.00 89.88 115 PHE A N 1
ATOM 841 C CA . PHE A 1 115 ? 6.263 -1.596 -22.566 1.00 89.88 115 PHE A CA 1
ATOM 842 C C . PHE A 1 115 ? 4.829 -1.098 -22.500 1.00 89.88 115 PHE A C 1
ATOM 844 O O . PHE A 1 115 ? 4.595 0.090 -22.268 1.00 89.88 115 PHE A O 1
ATOM 851 N N . ALA A 1 116 ? 3.883 -2.009 -22.704 1.00 90.25 116 ALA A N 1
ATOM 852 C CA . ALA A 1 116 ? 2.503 -1.747 -22.337 1.00 90.25 116 ALA A CA 1
ATOM 853 C C . ALA A 1 116 ? 2.392 -1.637 -20.810 1.00 90.25 116 ALA A C 1
ATOM 855 O O . ALA A 1 116 ? 3.200 -2.210 -20.076 1.00 90.25 116 ALA A O 1
ATOM 856 N N . THR A 1 117 ? 1.379 -0.914 -20.344 1.00 91.38 117 THR A N 1
ATOM 857 C CA . THR A 1 117 ? 0.999 -0.889 -18.932 1.00 91.38 117 THR A CA 1
ATOM 858 C C . THR A 1 117 ? 0.729 -2.312 -18.451 1.00 91.38 117 THR A C 1
ATOM 860 O O . THR A 1 117 ? -0.020 -3.053 -19.090 1.00 91.38 117 THR A O 1
ATOM 863 N N . ALA A 1 118 ? 1.340 -2.700 -17.332 1.00 92.56 118 ALA A N 1
ATOM 864 C CA . ALA A 1 118 ? 1.049 -3.975 -16.688 1.00 92.56 118 ALA A CA 1
ATOM 865 C C . ALA A 1 118 ? 0.010 -3.779 -15.585 1.00 92.56 118 ALA A C 1
ATOM 867 O O . ALA A 1 118 ? -0.051 -2.718 -14.972 1.00 92.56 118 ALA A O 1
ATOM 868 N N . THR A 1 119 ? -0.775 -4.811 -15.288 1.00 94.25 119 THR A N 1
ATOM 869 C CA . THR A 1 119 ? -1.742 -4.786 -14.185 1.00 94.25 119 THR A CA 1
ATOM 870 C C . THR A 1 119 ? -1.388 -5.825 -13.133 1.00 94.25 119 THR A C 1
ATOM 872 O O . THR A 1 119 ? -1.090 -6.970 -13.474 1.00 94.25 119 THR A O 1
ATOM 875 N N . THR A 1 120 ? -1.480 -5.457 -11.859 1.00 92.88 120 THR A N 1
ATOM 876 C CA . THR A 1 120 ? -1.299 -6.360 -10.718 1.00 92.88 120 THR A CA 1
ATOM 877 C C . THR A 1 120 ? -2.446 -6.199 -9.716 1.00 92.88 120 THR A C 1
ATOM 879 O O . THR A 1 120 ? -2.915 -5.076 -9.505 1.00 92.88 120 THR A O 1
ATOM 882 N N . PRO A 1 121 ? -2.931 -7.284 -9.090 1.00 92.25 121 PRO A N 1
ATOM 883 C CA . PRO A 1 121 ? -3.914 -7.182 -8.021 1.00 92.25 121 PRO A CA 1
ATOM 884 C C . PRO A 1 121 ? -3.268 -6.686 -6.719 1.00 92.25 121 PRO A C 1
ATOM 886 O O . PRO A 1 121 ? -2.172 -7.115 -6.350 1.00 92.25 121 PRO A O 1
ATOM 889 N N . LEU A 1 122 ? -3.982 -5.835 -5.985 1.00 89.06 122 LEU A N 1
ATOM 890 C CA . LEU A 1 122 ? -3.651 -5.433 -4.617 1.00 89.06 122 LEU A CA 1
ATOM 891 C C . LEU A 1 122 ? -4.830 -5.760 -3.702 1.00 89.06 122 LEU A C 1
ATOM 893 O O . LEU A 1 122 ? -5.937 -5.275 -3.910 1.00 89.06 122 LEU A O 1
ATOM 897 N N . ILE A 1 123 ? -4.594 -6.571 -2.674 1.00 88.50 123 ILE A N 1
ATOM 898 C CA . ILE A 1 123 ? -5.622 -6.882 -1.679 1.00 88.50 123 ILE A CA 1
ATOM 899 C C . ILE A 1 123 ? -5.773 -5.678 -0.750 1.00 88.50 123 ILE A C 1
ATOM 901 O O . ILE A 1 123 ? -4.796 -5.219 -0.158 1.00 88.50 123 ILE A O 1
ATOM 905 N N . VAL A 1 124 ? -7.001 -5.186 -0.613 1.00 90.06 124 VAL A N 1
ATOM 906 C CA . VAL A 1 124 ? -7.364 -4.088 0.284 1.00 90.06 124 VAL A CA 1
ATOM 907 C C . VAL A 1 124 ? -8.338 -4.576 1.348 1.00 90.06 124 VAL A C 1
ATOM 909 O O . VAL A 1 124 ? -9.132 -5.487 1.116 1.00 90.06 124 VAL A O 1
ATOM 912 N N . THR A 1 125 ? -8.265 -3.987 2.538 1.00 88.06 125 THR A N 1
ATOM 913 C CA . THR A 1 125 ? -9.174 -4.268 3.653 1.00 88.06 125 THR A CA 1
ATOM 914 C C . THR A 1 125 ? -9.662 -2.948 4.219 1.00 88.06 125 THR A C 1
ATOM 916 O O . THR A 1 125 ? -8.840 -2.098 4.562 1.00 88.06 125 THR A O 1
ATOM 919 N N . ASP A 1 126 ? -10.979 -2.764 4.280 1.00 90.31 126 ASP A N 1
ATOM 920 C CA . ASP A 1 126 ? -11.584 -1.556 4.840 1.00 90.31 126 ASP A CA 1
ATOM 921 C C . ASP A 1 126 ? -11.656 -1.608 6.381 1.00 90.31 126 ASP A C 1
ATOM 923 O O . ASP A 1 126 ? -11.401 -2.659 6.983 1.00 90.31 126 ASP A O 1
ATOM 927 N N . PRO A 1 127 ? -12.009 -0.498 7.057 1.00 88.12 127 PRO A N 1
ATOM 928 C CA . PRO A 1 127 ? -12.109 -0.482 8.515 1.00 88.12 127 PRO A CA 1
ATOM 929 C C . PRO A 1 127 ? -13.164 -1.443 9.088 1.00 88.12 127 PRO A C 1
ATOM 931 O O . PRO A 1 127 ? -13.062 -1.833 10.246 1.00 88.12 127 PRO A O 1
ATOM 934 N N . THR A 1 128 ? -14.156 -1.872 8.299 1.00 86.31 128 THR A N 1
ATOM 935 C CA . THR A 1 128 ? -15.150 -2.876 8.724 1.00 86.31 128 THR A CA 1
ATOM 936 C C . THR A 1 128 ? -14.628 -4.313 8.632 1.00 86.31 128 THR A C 1
ATOM 938 O O . THR A 1 128 ? -15.314 -5.249 9.042 1.00 86.31 128 THR A O 1
ATOM 941 N N . GLY A 1 129 ? -13.411 -4.501 8.111 1.00 85.12 129 GLY A N 1
ATOM 942 C CA . GLY A 1 129 ? -12.799 -5.806 7.874 1.00 85.12 129 GLY A CA 1
ATOM 943 C C . GLY A 1 129 ? -13.203 -6.438 6.543 1.00 85.12 129 GLY A C 1
ATOM 944 O O . GLY A 1 129 ? -12.879 -7.601 6.296 1.00 85.12 129 GLY A O 1
ATOM 945 N N . LYS A 1 130 ? -13.901 -5.706 5.668 1.00 88.69 130 LYS A N 1
ATOM 946 C CA . LYS A 1 130 ? -14.247 -6.199 4.336 1.00 88.69 130 LYS A CA 1
ATOM 947 C C . LYS A 1 130 ? -13.000 -6.211 3.463 1.00 88.69 130 LYS A C 1
ATOM 949 O O . LYS A 1 130 ? -12.300 -5.208 3.361 1.00 88.69 130 LYS A O 1
ATOM 954 N N . VAL A 1 131 ? -12.750 -7.344 2.815 1.00 88.25 131 VAL A N 1
ATOM 955 C CA . VAL A 1 131 ? -11.600 -7.555 1.931 1.00 88.25 131 VAL A CA 1
ATOM 956 C C . VAL A 1 131 ? -12.069 -7.575 0.480 1.00 88.25 131 VAL A C 1
ATOM 958 O O . VAL A 1 131 ? -13.048 -8.248 0.163 1.00 88.25 131 VAL A O 1
ATOM 961 N N . ASP A 1 132 ? -11.365 -6.867 -0.399 1.00 93.38 132 ASP A N 1
ATOM 962 C CA . ASP A 1 132 ? -11.568 -6.938 -1.850 1.00 93.38 132 ASP A CA 1
ATOM 963 C C . ASP A 1 132 ? -10.234 -6.698 -2.587 1.00 93.38 132 ASP A C 1
ATOM 965 O O . ASP A 1 132 ? -9.199 -6.450 -1.964 1.00 93.38 132 ASP A O 1
ATOM 969 N N . THR A 1 133 ? -10.228 -6.813 -3.913 1.00 92.88 133 THR A N 1
ATOM 970 C CA . THR A 1 133 ? -9.026 -6.689 -4.746 1.00 92.88 133 THR A CA 1
ATOM 971 C C . THR A 1 133 ? -9.084 -5.430 -5.605 1.00 92.88 133 THR A C 1
ATOM 973 O O . THR A 1 133 ? -9.912 -5.306 -6.504 1.00 92.88 133 THR A O 1
ATOM 976 N N . ALA A 1 134 ? -8.167 -4.501 -5.351 1.00 94.62 134 ALA A N 1
ATOM 977 C CA . ALA A 1 134 ? -7.883 -3.367 -6.217 1.00 94.62 134 ALA A CA 1
ATOM 978 C C . ALA A 1 134 ? -7.075 -3.805 -7.446 1.00 94.62 134 ALA A C 1
ATOM 980 O O . ALA A 1 134 ? -6.258 -4.727 -7.380 1.00 94.62 134 ALA A O 1
ATOM 981 N N . THR A 1 135 ? -7.274 -3.107 -8.564 1.00 95.38 135 THR A N 1
ATOM 982 C CA . THR A 1 135 ? -6.439 -3.268 -9.763 1.00 95.38 135 THR A CA 1
ATOM 983 C C . THR A 1 135 ? -5.412 -2.149 -9.790 1.00 95.38 135 THR A C 1
ATOM 985 O O . THR A 1 135 ? -5.785 -0.978 -9.748 1.00 95.38 135 THR A O 1
ATOM 988 N N . CYS A 1 136 ? -4.132 -2.504 -9.842 1.00 95.31 136 CYS A N 1
ATOM 989 C CA . CYS A 1 136 ? -3.030 -1.557 -9.915 1.00 95.31 136 CYS A CA 1
ATOM 990 C C . CYS A 1 136 ? -2.357 -1.623 -11.278 1.00 95.31 136 CYS A C 1
ATOM 992 O O . CYS A 1 136 ? -1.923 -2.688 -11.708 1.00 95.31 136 CYS A O 1
ATOM 994 N N . GLU A 1 137 ? -2.245 -0.479 -11.930 1.00 95.38 137 GLU A N 1
ATOM 995 C CA . GLU A 1 137 ? -1.516 -0.292 -13.172 1.00 95.38 137 GLU A CA 1
ATOM 996 C C . GLU A 1 137 ? -0.079 0.121 -12.870 1.00 95.38 137 GLU A C 1
ATOM 998 O O . GLU A 1 137 ? 0.161 1.065 -12.115 1.00 95.38 137 GLU A O 1
ATOM 1003 N N . ILE A 1 138 ? 0.877 -0.581 -13.473 1.00 93.62 138 ILE A N 1
ATOM 1004 C CA . ILE A 1 138 ? 2.297 -0.266 -13.405 1.00 93.62 138 ILE A CA 1
ATOM 1005 C C . ILE A 1 138 ? 2.724 0.289 -14.757 1.00 93.62 138 ILE A C 1
ATOM 1007 O O . ILE A 1 138 ? 2.654 -0.385 -15.790 1.00 93.62 138 ILE A O 1
ATOM 1011 N N . ASN A 1 139 ? 3.169 1.538 -14.725 1.00 91.00 139 ASN A N 1
ATOM 1012 C CA . ASN A 1 139 ? 3.624 2.293 -15.878 1.00 91.00 139 ASN A CA 1
ATOM 1013 C C . ASN A 1 139 ? 5.127 2.544 -15.795 1.00 91.00 139 ASN A C 1
ATOM 1015 O O . ASN A 1 139 ? 5.677 2.766 -14.714 1.00 91.00 139 ASN A O 1
ATOM 1019 N N . ASN A 1 140 ? 5.774 2.582 -16.958 1.00 88.19 140 ASN A N 1
ATOM 1020 C CA . ASN A 1 140 ? 7.188 2.915 -17.053 1.00 88.19 140 ASN A CA 1
ATOM 1021 C C . ASN A 1 140 ? 7.357 4.412 -17.279 1.00 88.19 140 ASN A C 1
ATOM 1023 O O . ASN A 1 140 ? 6.844 4.972 -18.247 1.00 88.19 140 ASN A O 1
ATOM 1027 N N . ILE A 1 141 ? 8.143 5.044 -16.416 1.00 87.69 141 ILE A N 1
ATOM 1028 C CA . ILE A 1 141 ? 8.589 6.422 -16.577 1.00 87.69 141 ILE A CA 1
ATOM 1029 C C . ILE A 1 141 ? 10.065 6.409 -16.928 1.00 87.69 141 ILE A C 1
ATOM 1031 O O . ILE A 1 141 ? 10.857 5.643 -16.386 1.00 87.69 141 ILE A O 1
ATOM 1035 N N . GLN A 1 142 ? 10.446 7.276 -17.854 1.00 85.12 142 GLN A N 1
ATOM 1036 C CA . GLN A 1 142 ? 11.812 7.374 -18.332 1.00 85.12 142 GLN A CA 1
ATOM 1037 C C . GLN A 1 142 ? 12.326 8.787 -18.128 1.00 85.12 142 GLN A C 1
ATOM 1039 O O . GLN A 1 142 ? 11.636 9.760 -18.428 1.00 85.12 142 GLN A O 1
ATOM 1044 N N . THR A 1 143 ? 13.548 8.910 -17.622 1.00 85.81 143 THR A N 1
ATOM 1045 C CA . THR A 1 143 ? 14.189 10.214 -17.442 1.00 85.81 143 THR A CA 1
ATOM 1046 C C . THR A 1 143 ? 15.687 10.130 -17.688 1.00 85.81 143 THR A C 1
ATOM 1048 O O . THR A 1 143 ? 16.314 9.080 -17.532 1.00 85.81 143 THR A O 1
ATOM 1051 N N . PHE A 1 144 ? 16.269 11.250 -18.109 1.00 82.81 144 PHE A N 1
ATOM 1052 C CA . PHE A 1 144 ? 17.698 11.362 -18.355 1.00 82.81 144 PHE A CA 1
ATOM 1053 C C . PHE A 1 144 ? 18.391 11.993 -17.154 1.00 82.81 144 PHE A C 1
ATOM 1055 O O . PHE A 1 144 ? 18.115 13.133 -16.789 1.00 82.81 144 PHE A O 1
ATOM 1062 N N . ILE A 1 145 ? 19.360 11.277 -16.592 1.00 83.69 145 ILE A N 1
ATOM 1063 C CA . ILE A 1 145 ? 20.202 11.758 -15.498 1.00 83.69 145 ILE A CA 1
ATOM 1064 C C . ILE A 1 145 ? 21.638 11.728 -15.994 1.00 83.69 145 ILE A C 1
ATOM 1066 O O . ILE A 1 145 ? 22.175 10.664 -16.303 1.00 83.69 145 ILE A O 1
ATOM 1070 N N . ASN A 1 146 ? 22.255 12.905 -16.114 1.00 83.75 146 ASN A N 1
ATOM 1071 C CA . ASN A 1 146 ? 23.599 13.068 -16.672 1.00 83.75 146 ASN A CA 1
ATOM 1072 C C . ASN A 1 146 ? 23.783 12.319 -18.015 1.00 83.75 146 ASN A C 1
ATOM 1074 O O . ASN A 1 146 ? 24.706 11.526 -18.185 1.00 83.75 146 ASN A O 1
ATOM 1078 N N . LYS A 1 147 ? 22.851 12.542 -18.959 1.00 77.31 147 LYS A N 1
ATOM 1079 C CA . LYS A 1 147 ? 22.796 11.936 -20.312 1.00 77.31 147 LYS A CA 1
ATOM 1080 C C . LYS A 1 147 ? 22.576 10.416 -20.367 1.00 77.31 147 LYS A C 1
ATOM 1082 O O . LYS A 1 147 ? 22.420 9.877 -21.463 1.00 77.31 147 LYS A O 1
ATOM 1087 N N . SER A 1 148 ? 22.514 9.726 -19.231 1.00 78.44 148 SER A N 1
ATOM 1088 C CA . SER A 1 148 ? 22.100 8.323 -19.170 1.00 78.44 148 SER A CA 1
ATOM 1089 C C . SER A 1 148 ? 20.592 8.240 -18.980 1.00 78.44 148 SER A C 1
ATOM 1091 O O . SER A 1 148 ? 20.024 8.973 -18.174 1.00 78.44 148 SER A O 1
ATOM 1093 N N . LEU A 1 149 ? 19.951 7.354 -19.736 1.00 80.44 149 LEU A N 1
ATOM 1094 C CA . LEU A 1 149 ? 18.534 7.052 -19.589 1.00 80.44 149 LEU A CA 1
ATOM 1095 C C . LEU A 1 149 ? 18.335 6.100 -18.409 1.00 80.44 149 LEU A C 1
ATOM 1097 O O . LEU A 1 149 ? 18.978 5.053 -18.362 1.00 80.44 149 LEU A O 1
ATOM 1101 N N . PHE A 1 150 ? 17.421 6.449 -17.516 1.00 83.81 150 PHE A N 1
ATOM 1102 C CA . PHE A 1 150 ? 16.941 5.595 -16.439 1.00 83.81 150 PHE A CA 1
ATOM 1103 C C . PHE A 1 150 ? 15.459 5.303 -16.652 1.00 83.81 150 PHE A C 1
ATOM 1105 O O . PHE A 1 150 ? 14.704 6.181 -17.078 1.00 83.81 150 PHE A O 1
ATOM 1112 N N . VAL A 1 151 ? 15.069 4.064 -16.365 1.00 84.25 151 VAL A N 1
ATOM 1113 C CA . VAL A 1 151 ? 13.681 3.603 -16.395 1.00 84.25 151 VAL A CA 1
ATOM 1114 C C . VAL A 1 151 ? 13.254 3.355 -14.955 1.00 84.25 151 VAL A C 1
ATOM 1116 O O . VAL A 1 151 ? 13.978 2.710 -14.199 1.00 84.25 151 VAL A O 1
ATOM 1119 N N . PHE A 1 152 ? 12.103 3.897 -14.590 1.00 87.81 152 PHE A N 1
ATOM 1120 C CA . PHE A 1 152 ? 11.474 3.768 -13.286 1.00 87.81 152 PHE A CA 1
ATOM 1121 C C . PHE A 1 152 ? 10.049 3.254 -13.462 1.00 87.81 152 PHE A C 1
ATOM 1123 O O . PHE A 1 152 ? 9.455 3.409 -14.531 1.00 87.81 152 PHE A O 1
ATOM 1130 N N . HIS A 1 153 ? 9.491 2.689 -12.399 1.00 88.75 153 HIS A N 1
ATOM 1131 C CA . HIS A 1 153 ? 8.122 2.195 -12.372 1.00 88.75 153 HIS A CA 1
ATOM 1132 C C . HIS A 1 153 ? 7.275 3.084 -11.462 1.00 88.75 153 HIS A C 1
ATOM 1134 O O . HIS A 1 153 ? 7.709 3.452 -10.370 1.00 88.75 153 HIS A O 1
ATOM 1140 N N . THR A 1 154 ? 6.076 3.435 -11.916 1.00 91.44 154 THR A N 1
ATOM 1141 C CA . THR A 1 154 ? 5.044 4.071 -11.088 1.00 91.44 154 THR A CA 1
ATOM 1142 C C . THR A 1 154 ? 3.813 3.196 -11.050 1.00 91.44 154 THR A C 1
ATOM 1144 O O . THR A 1 154 ? 3.419 2.651 -12.079 1.00 91.44 154 THR A O 1
ATOM 1147 N N . THR A 1 155 ? 3.196 3.100 -9.881 1.00 93.19 155 THR A N 1
ATOM 1148 C CA . THR A 1 155 ? 1.998 2.297 -9.647 1.00 93.19 155 THR A CA 1
ATOM 1149 C C . THR A 1 155 ? 0.816 3.201 -9.324 1.00 93.19 155 THR A C 1
ATOM 1151 O O . THR A 1 155 ? 0.902 4.019 -8.408 1.00 93.19 155 THR A O 1
ATOM 1154 N N . THR A 1 156 ? -0.300 3.015 -10.021 1.00 95.00 156 THR A N 1
ATOM 1155 C CA . THR A 1 156 ? -1.574 3.694 -9.751 1.00 95.00 156 THR A CA 1
ATOM 1156 C C . THR A 1 156 ? -2.658 2.645 -9.573 1.00 95.00 156 THR A C 1
ATOM 1158 O O . THR A 1 156 ? -2.828 1.787 -10.434 1.00 95.00 156 THR A O 1
ATOM 1161 N N . CYS A 1 157 ? -3.384 2.686 -8.461 1.00 95.62 157 CYS A N 1
ATOM 1162 C CA . CYS A 1 157 ? -4.406 1.697 -8.138 1.00 95.62 157 CYS A CA 1
ATOM 1163 C C . CYS A 1 157 ? -5.813 2.290 -8.199 1.00 95.62 157 CYS A C 1
ATOM 1165 O O . CYS A 1 157 ? -6.047 3.437 -7.824 1.00 95.62 157 CYS A O 1
ATOM 1167 N N . MET A 1 158 ? -6.771 1.473 -8.629 1.00 96.06 158 MET A N 1
ATOM 1168 C CA . MET A 1 158 ? -8.197 1.783 -8.579 1.00 96.06 158 MET A CA 1
ATOM 1169 C C . MET A 1 158 ? -8.857 1.040 -7.420 1.00 96.06 158 MET A C 1
ATOM 1171 O O . MET A 1 158 ? -8.749 -0.186 -7.322 1.00 96.06 158 MET A O 1
ATOM 1175 N N . MET A 1 159 ? -9.548 1.781 -6.547 1.00 94.50 159 MET A N 1
ATOM 1176 C CA . MET A 1 159 ? -10.288 1.195 -5.425 1.00 94.50 159 MET A CA 1
ATOM 1177 C C . MET A 1 159 ? -11.464 0.360 -5.961 1.00 94.50 159 MET A C 1
ATOM 1179 O O . MET A 1 159 ? -12.191 0.843 -6.835 1.00 94.50 159 MET A O 1
ATOM 1183 N N . PRO A 1 160 ? -11.671 -0.881 -5.482 1.00 95.38 160 PRO A N 1
ATOM 1184 C CA . PRO A 1 160 ? -12.803 -1.691 -5.909 1.00 95.38 160 PRO A CA 1
ATOM 1185 C C . PRO A 1 160 ? -14.118 -1.054 -5.454 1.00 95.38 160 PRO A C 1
ATOM 1187 O O . PRO A 1 160 ? -14.219 -0.506 -4.359 1.00 95.38 160 PRO A O 1
ATOM 1190 N N . THR A 1 161 ? -15.162 -1.178 -6.272 1.00 94.25 161 THR A N 1
ATOM 1191 C CA . THR A 1 161 ? -16.460 -0.505 -6.060 1.00 94.25 161 THR A CA 1
ATOM 1192 C C . THR A 1 161 ? -17.180 -0.916 -4.776 1.00 94.25 161 THR A C 1
ATOM 1194 O O . THR A 1 161 ? -18.109 -0.242 -4.343 1.00 94.25 161 THR A O 1
ATOM 1197 N N . ASN A 1 162 ? -16.786 -2.040 -4.178 1.00 92.00 162 ASN A N 1
ATOM 1198 C CA . ASN A 1 162 ? -17.375 -2.567 -2.952 1.00 92.00 162 ASN A CA 1
ATOM 1199 C C . ASN A 1 162 ? -16.721 -2.015 -1.681 1.00 92.00 162 ASN A C 1
ATOM 1201 O O . ASN A 1 162 ? -17.195 -2.332 -0.588 1.00 92.00 162 ASN A O 1
ATOM 1205 N N . ILE A 1 163 ? -15.637 -1.255 -1.811 1.00 92.00 163 ILE A N 1
ATOM 1206 C CA . ILE A 1 163 ? -14.859 -0.705 -0.709 1.00 92.00 163 ILE A CA 1
ATOM 1207 C C . ILE A 1 163 ? -14.981 0.815 -0.763 1.00 92.00 163 ILE A C 1
ATOM 1209 O O . ILE A 1 163 ? -14.655 1.437 -1.772 1.00 92.00 163 ILE A O 1
ATOM 1213 N N . ASN A 1 164 ? -15.461 1.419 0.324 1.00 90.81 164 ASN A N 1
ATOM 1214 C CA . ASN A 1 164 ? -15.554 2.871 0.418 1.00 90.81 164 ASN A CA 1
ATOM 1215 C C . ASN A 1 164 ? -14.208 3.444 0.873 1.00 90.81 164 ASN A C 1
ATOM 1217 O O . ASN A 1 164 ? -13.908 3.479 2.064 1.00 90.81 164 ASN A O 1
ATOM 1221 N N . GLY A 1 165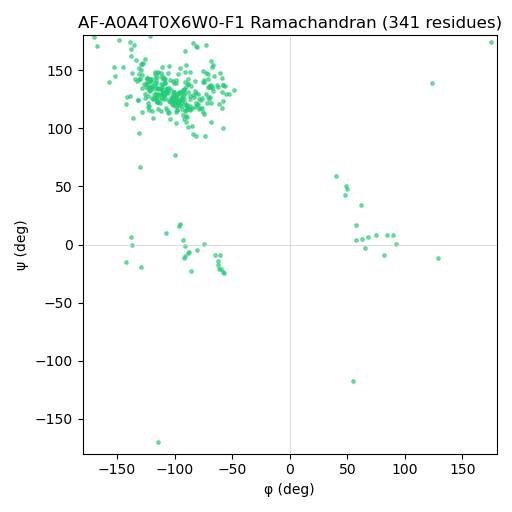 ? -13.391 3.855 -0.088 1.00 92.00 165 GLY A N 1
ATOM 1222 C CA . GLY A 1 165 ? -12.089 4.456 0.155 1.00 92.00 165 GLY A CA 1
ATOM 1223 C C . GLY A 1 165 ? -11.505 5.038 -1.123 1.00 92.00 165 GLY A C 1
ATOM 1224 O O . GLY A 1 165 ? -12.085 4.940 -2.206 1.00 92.00 165 GLY A O 1
ATOM 1225 N N . THR A 1 166 ? -10.330 5.634 -1.005 1.00 94.25 166 THR A N 1
ATOM 1226 C CA . THR A 1 166 ? -9.568 6.169 -2.135 1.00 94.25 166 THR A CA 1
ATOM 1227 C C . THR A 1 166 ? -8.117 5.730 -2.033 1.00 94.25 166 THR A C 1
ATOM 1229 O O . THR A 1 166 ? -7.647 5.343 -0.968 1.00 94.25 166 THR A O 1
ATOM 1232 N N . PHE A 1 167 ? -7.392 5.748 -3.146 1.00 93.81 167 PHE A N 1
ATOM 1233 C CA . PHE A 1 167 ? -5.936 5.694 -3.092 1.00 93.81 167 PHE A CA 1
ATOM 1234 C C . PHE A 1 167 ? -5.401 7.118 -3.053 1.00 93.81 167 PHE A C 1
ATOM 1236 O O . PHE A 1 167 ? -5.918 7.999 -3.739 1.00 93.81 167 PHE A O 1
ATOM 1243 N N . VAL A 1 168 ? -4.374 7.349 -2.242 1.00 91.38 168 VAL A N 1
ATOM 1244 C CA . VAL A 1 168 ? -3.672 8.628 -2.200 1.00 91.38 168 VAL A CA 1
ATOM 1245 C C . VAL A 1 168 ? -2.275 8.521 -2.759 1.00 91.38 168 VAL A C 1
ATOM 1247 O O . VAL A 1 168 ? -1.626 7.471 -2.726 1.00 91.38 168 VAL A O 1
ATOM 1250 N N . LYS A 1 169 ? -1.813 9.664 -3.263 1.00 90.25 169 LYS A N 1
ATOM 1251 C CA . LYS A 1 169 ? -0.471 9.807 -3.800 1.00 90.25 169 LYS A CA 1
ATOM 1252 C C . LYS A 1 169 ? 0.559 9.728 -2.683 1.00 90.25 169 LYS A C 1
ATOM 1254 O O . LYS A 1 169 ? 0.504 10.495 -1.723 1.00 90.25 169 LYS A O 1
ATOM 1259 N N . ASN A 1 170 ? 1.528 8.841 -2.841 1.00 88.00 170 ASN A N 1
ATOM 1260 C CA . ASN A 1 170 ? 2.719 8.731 -2.019 1.00 88.00 170 ASN A CA 1
ATOM 1261 C C . ASN A 1 170 ? 3.962 8.854 -2.909 1.00 88.00 170 ASN A C 1
ATOM 1263 O O . ASN A 1 170 ? 4.046 8.312 -4.008 1.00 88.00 170 ASN A O 1
ATOM 1267 N N . ASN A 1 171 ? 4.953 9.592 -2.427 1.00 88.00 171 ASN A N 1
ATOM 1268 C CA . ASN A 1 171 ? 6.208 9.755 -3.142 1.00 88.00 171 ASN A CA 1
ATOM 1269 C C . ASN A 1 171 ? 7.204 8.708 -2.649 1.00 88.00 171 ASN A C 1
ATOM 1271 O O . ASN A 1 171 ? 7.487 8.637 -1.454 1.00 88.00 171 ASN A O 1
ATOM 1275 N N . GLN A 1 172 ? 7.746 7.916 -3.569 1.00 85.38 172 GLN A N 1
ATOM 1276 C CA . GLN A 1 172 ? 8.864 7.023 -3.297 1.00 85.38 172 GLN A CA 1
ATOM 1277 C C . GLN A 1 172 ? 10.153 7.664 -3.803 1.00 85.38 172 GLN A C 1
ATOM 1279 O O . GLN A 1 172 ? 10.225 8.120 -4.943 1.00 85.38 172 GLN A O 1
ATOM 1284 N N . GLU A 1 173 ? 11.186 7.682 -2.969 1.00 89.12 173 GLU A N 1
ATOM 1285 C CA . GLU A 1 173 ? 12.510 8.147 -3.370 1.00 89.12 173 GLU A CA 1
ATOM 1286 C C . GLU A 1 173 ? 13.387 6.963 -3.772 1.00 89.12 173 GLU A C 1
ATOM 1288 O O . GLU A 1 173 ? 13.486 5.968 -3.056 1.00 89.12 173 GLU A O 1
ATOM 1293 N N . THR A 1 174 ? 14.029 7.070 -4.932 1.00 87.88 174 THR A N 1
ATOM 1294 C CA . THR A 1 174 ? 15.023 6.110 -5.413 1.00 87.88 174 THR A CA 1
ATOM 1295 C C . THR A 1 174 ? 16.345 6.822 -5.627 1.00 87.88 174 THR A C 1
ATOM 1297 O O . THR A 1 174 ? 16.400 7.889 -6.239 1.00 87.88 174 THR A O 1
ATOM 1300 N N . VAL A 1 175 ? 17.426 6.221 -5.139 1.00 89.06 175 VAL A N 1
ATOM 1301 C CA . VAL A 1 175 ? 18.778 6.752 -5.298 1.00 89.06 175 VAL A CA 1
ATOM 1302 C C . VAL A 1 175 ? 19.464 6.037 -6.454 1.00 89.06 175 VAL A C 1
ATOM 1304 O O . VAL A 1 175 ? 19.539 4.810 -6.476 1.00 89.06 175 VAL A O 1
ATOM 1307 N N . VAL A 1 176 ? 19.995 6.802 -7.405 1.00 90.25 176 VAL A N 1
ATOM 1308 C CA . VAL A 1 176 ? 20.773 6.276 -8.533 1.00 90.25 176 VAL A CA 1
ATOM 1309 C C . VAL A 1 176 ? 22.168 6.884 -8.550 1.00 90.25 176 VAL A C 1
ATOM 1311 O O . VAL A 1 176 ? 22.351 8.067 -8.260 1.00 90.25 176 VAL A O 1
ATOM 1314 N N . SER A 1 177 ? 23.169 6.081 -8.911 1.00 89.00 177 SER A N 1
ATOM 1315 C CA . SER A 1 177 ? 24.530 6.567 -9.130 1.00 89.00 177 SER A CA 1
ATOM 1316 C C . SER A 1 177 ? 24.853 6.590 -10.618 1.00 89.00 177 SER A C 1
ATOM 1318 O O . SER A 1 177 ? 24.623 5.612 -11.328 1.00 89.00 177 SER A O 1
ATOM 1320 N N . ASN A 1 178 ? 25.390 7.712 -11.098 1.00 87.25 178 ASN A N 1
ATOM 1321 C CA . ASN A 1 178 ? 25.859 7.840 -12.472 1.00 87.25 178 ASN A CA 1
ATOM 1322 C C . ASN A 1 178 ? 27.136 8.683 -12.534 1.00 87.25 178 ASN A C 1
ATOM 1324 O O . ASN A 1 178 ? 27.140 9.851 -12.142 1.00 87.25 178 ASN A O 1
ATOM 1328 N N . GLY A 1 179 ? 28.219 8.096 -13.050 1.00 82.75 179 GLY A N 1
ATOM 1329 C CA . GLY A 1 179 ? 29.501 8.786 -13.209 1.00 82.75 179 GLY A CA 1
ATOM 1330 C C . GLY A 1 179 ? 30.116 9.256 -11.887 1.00 82.75 179 GLY A C 1
ATOM 1331 O O . GLY A 1 179 ? 30.708 10.328 -11.848 1.00 82.75 179 GLY A O 1
ATOM 1332 N N . GLY A 1 180 ? 29.928 8.498 -10.801 1.00 86.50 180 GLY A N 1
ATOM 1333 C CA . GLY A 1 180 ? 30.430 8.838 -9.463 1.00 86.50 180 GLY A CA 1
ATOM 1334 C C . GLY A 1 180 ? 29.566 9.832 -8.679 1.00 86.50 180 GLY A C 1
ATOM 1335 O O . GLY A 1 180 ? 29.785 10.001 -7.484 1.00 86.50 180 GLY A O 1
ATOM 1336 N N . ASN A 1 181 ? 28.556 10.439 -9.308 1.00 89.56 181 ASN A N 1
ATOM 1337 C CA . ASN A 1 181 ? 27.569 11.279 -8.630 1.00 89.56 181 ASN A CA 1
ATOM 1338 C C . ASN A 1 181 ? 26.369 10.446 -8.170 1.00 89.56 181 ASN A C 1
ATOM 1340 O O . ASN A 1 181 ? 26.056 9.412 -8.767 1.00 89.56 181 ASN A O 1
ATOM 1344 N N . ILE A 1 182 ? 25.689 10.921 -7.129 1.00 92.06 182 ILE A N 1
ATOM 1345 C CA . ILE A 1 182 ? 24.471 10.328 -6.577 1.00 92.06 182 ILE A CA 1
ATOM 1346 C C . ILE A 1 182 ? 23.308 11.284 -6.850 1.00 92.06 182 ILE A C 1
ATOM 1348 O O . ILE A 1 182 ? 23.430 12.487 -6.627 1.00 92.06 182 ILE A O 1
ATOM 1352 N N . TYR A 1 183 ? 22.191 10.746 -7.328 1.00 91.06 183 TYR A N 1
ATOM 1353 C CA . TYR A 1 183 ? 20.969 11.487 -7.619 1.00 91.06 183 TYR A CA 1
ATOM 1354 C C . TYR A 1 183 ? 19.794 10.835 -6.895 1.00 91.06 183 TYR A C 1
ATOM 1356 O O . TYR A 1 183 ? 19.672 9.611 -6.901 1.00 91.06 183 TYR A O 1
ATOM 1364 N N . THR A 1 184 ? 18.915 11.654 -6.324 1.00 92.50 184 THR A N 1
ATOM 1365 C CA . THR A 1 184 ? 17.644 11.202 -5.749 1.00 92.50 184 THR A CA 1
ATOM 1366 C C . THR A 1 184 ? 16.523 11.511 -6.731 1.00 92.50 184 THR A C 1
ATOM 1368 O O . THR A 1 184 ? 16.399 12.640 -7.204 1.00 92.50 184 THR A O 1
ATOM 1371 N N . VAL A 1 185 ? 15.722 10.500 -7.050 1.00 90.38 185 VAL A N 1
ATOM 1372 C CA . VAL A 1 185 ? 14.565 10.594 -7.942 1.00 90.38 185 VAL A CA 1
ATOM 1373 C C . VAL A 1 185 ? 13.309 10.341 -7.129 1.00 90.38 185 VAL A C 1
ATOM 1375 O O . VAL A 1 185 ? 13.196 9.307 -6.475 1.00 90.38 185 VAL A O 1
ATOM 1378 N N . THR A 1 186 ? 12.365 11.275 -7.187 1.00 91.62 186 THR A N 1
ATOM 1379 C CA . THR A 1 186 ? 11.063 11.159 -6.526 1.00 91.62 186 THR A CA 1
ATOM 1380 C C . THR A 1 186 ? 10.025 10.668 -7.529 1.00 91.62 186 THR A C 1
ATOM 1382 O O . THR A 1 186 ? 9.803 11.306 -8.559 1.00 91.62 186 THR A O 1
ATOM 1385 N N . LEU A 1 187 ? 9.391 9.538 -7.228 1.00 90.69 187 LEU A N 1
ATOM 1386 C CA . LEU A 1 187 ? 8.394 8.884 -8.069 1.00 90.69 187 LEU A CA 1
ATOM 1387 C C . LEU A 1 187 ? 7.022 8.957 -7.387 1.00 90.69 187 LEU A C 1
ATOM 1389 O O . LEU A 1 187 ? 6.892 8.469 -6.261 1.00 90.69 187 LEU A O 1
ATOM 1393 N N . PRO A 1 188 ? 6.003 9.552 -8.030 1.00 90.44 188 PRO A N 1
ATOM 1394 C CA . PRO A 1 188 ? 4.652 9.553 -7.497 1.00 90.44 188 PRO A CA 1
ATOM 1395 C C . PRO A 1 188 ? 4.004 8.191 -7.758 1.00 90.44 188 PRO A C 1
ATOM 1397 O O . PRO A 1 188 ? 3.806 7.795 -8.906 1.00 90.44 188 PRO A O 1
ATOM 1400 N N . ASN A 1 189 ? 3.657 7.489 -6.691 1.00 89.62 189 ASN A N 1
ATOM 1401 C CA . ASN A 1 189 ? 2.771 6.335 -6.727 1.00 89.62 189 ASN A CA 1
ATOM 1402 C C . ASN A 1 189 ? 1.405 6.759 -6.167 1.00 89.62 189 ASN A C 1
ATOM 1404 O O . ASN A 1 189 ? 1.310 7.709 -5.398 1.00 89.62 189 ASN A O 1
ATOM 1408 N N . GLU A 1 190 ? 0.330 6.098 -6.578 1.00 91.12 190 GLU A N 1
ATOM 1409 C CA . GLU A 1 190 ? -1.032 6.317 -6.073 1.00 91.12 190 GLU A CA 1
ATOM 1410 C C . GLU A 1 190 ? -1.620 4.961 -5.697 1.00 91.12 190 GLU A C 1
ATOM 1412 O O . GLU A 1 190 ? -2.485 4.407 -6.370 1.00 91.12 190 GLU A O 1
ATOM 1417 N N . ASN A 1 191 ? -1.031 4.369 -4.659 1.00 89.69 191 ASN A N 1
ATOM 1418 C CA . ASN A 1 191 ? -1.290 2.992 -4.245 1.00 89.69 191 ASN A CA 1
ATOM 1419 C C . ASN A 1 191 ? -1.403 2.819 -2.723 1.00 89.69 191 ASN A C 1
ATOM 1421 O O . ASN A 1 191 ? -1.518 1.691 -2.246 1.00 89.69 191 ASN A O 1
ATOM 1425 N N . LEU A 1 192 ? -1.391 3.914 -1.955 1.00 88.19 192 LEU A N 1
ATOM 1426 C CA . LEU A 1 192 ? -1.636 3.886 -0.516 1.00 88.19 192 LEU A CA 1
ATOM 1427 C C . LEU A 1 192 ? -3.140 4.063 -0.266 1.00 88.19 192 LEU A C 1
ATOM 1429 O O . LEU A 1 192 ? -3.659 5.144 -0.549 1.00 88.19 192 LEU A O 1
ATOM 1433 N N . PRO A 1 193 ? -3.866 3.035 0.203 1.00 90.25 193 PRO A N 1
ATOM 1434 C CA . PRO A 1 193 ? -5.297 3.169 0.419 1.00 90.25 193 PRO A CA 1
ATOM 1435 C C . PRO A 1 193 ? -5.574 4.079 1.623 1.00 90.25 193 PRO A C 1
ATOM 1437 O O . PRO A 1 193 ? -4.867 4.031 2.626 1.00 90.25 193 PRO A O 1
ATOM 1440 N N . GLN A 1 194 ? -6.618 4.890 1.527 1.00 90.38 194 GLN A N 1
ATOM 1441 C CA . GLN A 1 194 ? -7.132 5.770 2.565 1.00 90.38 194 GLN A CA 1
ATOM 1442 C C . GLN A 1 194 ? -8.638 5.549 2.708 1.00 90.38 194 GLN A C 1
ATOM 1444 O O . GLN A 1 194 ? -9.356 5.345 1.728 1.00 90.38 194 GLN A O 1
ATOM 1449 N N . TYR A 1 195 ? -9.106 5.601 3.950 1.00 91.25 195 TYR A N 1
ATOM 1450 C CA . TYR A 1 195 ? -10.490 5.340 4.315 1.00 91.25 195 TYR A CA 1
ATOM 1451 C C . TYR A 1 195 ? -10.942 6.374 5.331 1.00 91.25 195 TYR A C 1
ATOM 1453 O O . TYR A 1 195 ? -10.145 6.810 6.166 1.00 91.25 195 TYR A O 1
ATOM 1461 N N . ASP A 1 196 ? -12.223 6.712 5.281 1.00 88.19 196 ASP A N 1
ATOM 1462 C CA . ASP A 1 196 ? -12.868 7.418 6.376 1.00 88.19 196 ASP A CA 1
ATOM 1463 C C . ASP A 1 196 ? -13.057 6.463 7.558 1.00 88.19 196 ASP A C 1
ATOM 1465 O O . ASP A 1 196 ? -13.271 5.259 7.382 1.00 88.19 196 ASP A O 1
ATOM 1469 N N . SER A 1 197 ? -12.986 7.002 8.773 1.00 86.19 197 SER A N 1
ATOM 1470 C CA . SER A 1 197 ? -13.303 6.227 9.968 1.00 86.19 197 SER A CA 1
ATOM 1471 C C . SER A 1 197 ? -14.767 5.795 9.946 1.00 86.19 197 SER A C 1
ATOM 1473 O O . SER A 1 197 ? -15.667 6.579 9.638 1.00 86.19 197 SER A O 1
ATOM 1475 N N . VAL A 1 198 ? -15.015 4.546 10.325 1.00 91.06 198 VAL A N 1
ATOM 1476 C CA . VAL A 1 198 ? -16.365 4.022 10.518 1.00 91.06 198 VAL A CA 1
ATOM 1477 C C . VAL A 1 198 ? -16.769 4.270 11.962 1.00 91.06 198 VAL A C 1
ATOM 1479 O O . VAL A 1 198 ? -16.173 3.717 12.883 1.00 91.06 198 VAL A O 1
ATOM 1482 N N . VAL A 1 199 ? -17.792 5.096 12.155 1.00 91.75 199 VAL A N 1
ATOM 1483 C CA . VAL A 1 199 ? -18.333 5.402 13.481 1.00 91.75 199 VAL A CA 1
ATOM 1484 C C . VAL A 1 199 ? -19.335 4.323 13.883 1.00 91.75 199 VAL A C 1
ATOM 1486 O O . VAL A 1 199 ? -20.271 4.022 13.141 1.00 91.75 199 VAL A O 1
ATOM 1489 N N . THR A 1 200 ? -19.172 3.762 15.075 1.00 91.44 200 THR A N 1
ATOM 1490 C CA . THR A 1 200 ? -20.120 2.831 15.693 1.00 91.44 200 THR A CA 1
ATOM 1491 C C . THR A 1 200 ? -20.450 3.272 17.111 1.00 91.44 200 THR A C 1
ATOM 1493 O O . THR A 1 200 ? -19.657 3.939 17.769 1.00 91.44 200 THR A O 1
ATOM 1496 N N . THR A 1 201 ? -21.612 2.873 17.617 1.00 91.12 201 THR A N 1
ATOM 1497 C CA . THR A 1 201 ? -21.961 3.044 19.028 1.00 91.12 201 THR A CA 1
ATOM 1498 C C . THR A 1 201 ? -21.966 1.696 19.731 1.00 91.12 201 THR A C 1
ATOM 1500 O O . THR A 1 201 ? -22.379 0.681 19.169 1.00 91.12 201 THR A O 1
ATOM 1503 N N . ILE A 1 202 ? -21.479 1.675 20.968 1.00 89.00 202 ILE A N 1
ATOM 1504 C CA . ILE A 1 202 ? -21.559 0.518 21.858 1.00 89.00 202 ILE A CA 1
ATOM 1505 C C . ILE A 1 202 ? -22.390 0.885 23.083 1.00 89.00 202 ILE A C 1
ATOM 1507 O O . ILE A 1 202 ? -22.322 2.007 23.587 1.00 89.00 202 ILE A O 1
ATOM 1511 N N . THR A 1 203 ? -23.178 -0.069 23.567 1.00 89.25 203 THR A N 1
ATOM 1512 C CA . THR A 1 203 ? -23.923 0.079 24.818 1.00 89.25 203 THR A CA 1
ATOM 1513 C C . THR A 1 203 ? -23.122 -0.550 25.942 1.00 89.25 203 THR A C 1
ATOM 1515 O O . THR A 1 203 ? -22.770 -1.729 25.892 1.00 89.25 203 THR A O 1
ATOM 1518 N N . LEU A 1 204 ? -22.843 0.245 26.963 1.00 87.38 204 LEU A N 1
ATOM 1519 C CA . LEU A 1 204 ? -22.148 -0.167 28.167 1.00 87.38 204 LEU A CA 1
ATOM 1520 C C . LEU A 1 204 ? -23.108 -0.074 29.346 1.00 87.38 204 LEU A C 1
ATOM 1522 O O . LEU A 1 204 ? -24.005 0.762 29.362 1.00 87.38 204 LEU A O 1
ATOM 1526 N N . THR A 1 205 ? -22.937 -0.942 30.333 1.00 85.81 205 THR A N 1
ATOM 1527 C CA . THR A 1 205 ? -23.748 -0.930 31.552 1.00 85.81 205 THR A CA 1
ATOM 1528 C C . THR A 1 205 ? -22.837 -0.609 32.721 1.00 85.81 205 THR A C 1
ATOM 1530 O O . THR A 1 205 ? -21.833 -1.293 32.922 1.00 85.81 205 THR A O 1
ATOM 1533 N N . ASN A 1 206 ? -23.148 0.443 33.469 1.00 85.19 206 ASN A N 1
ATOM 1534 C CA . ASN A 1 206 ? -22.373 0.830 34.642 1.00 85.19 206 ASN A CA 1
ATOM 1535 C C . ASN A 1 206 ? -22.619 -0.155 35.813 1.00 85.19 206 ASN A C 1
ATOM 1537 O O . ASN A 1 206 ? -23.503 -1.015 35.723 1.00 85.19 206 ASN A O 1
ATOM 1541 N N . PRO A 1 207 ? -21.867 -0.054 36.925 1.00 83.38 207 PRO A N 1
ATOM 1542 C CA . PRO A 1 207 ? -22.031 -0.963 38.060 1.00 83.38 207 PRO A CA 1
ATOM 1543 C C . PRO A 1 207 ? -23.431 -0.959 38.698 1.00 83.38 207 PRO A C 1
ATOM 1545 O O . PRO A 1 207 ? -23.790 -1.921 39.372 1.00 83.38 207 PRO A O 1
ATOM 1548 N N . THR A 1 208 ? -24.229 0.099 38.507 1.00 84.88 208 THR A N 1
ATOM 1549 C CA . THR A 1 208 ? -25.600 0.201 39.036 1.00 84.88 208 THR A CA 1
ATOM 1550 C C . THR A 1 208 ? -26.667 -0.319 38.067 1.00 84.88 208 THR A C 1
ATOM 1552 O O . THR A 1 208 ? -27.842 -0.358 38.428 1.00 84.88 208 THR A O 1
ATOM 1555 N N . GLY A 1 209 ? -26.279 -0.768 36.869 1.00 84.56 209 GLY A N 1
ATOM 1556 C CA . GLY A 1 209 ? -27.189 -1.308 35.855 1.00 84.56 209 GLY A CA 1
ATOM 1557 C C . GLY A 1 209 ? -27.710 -0.277 34.850 1.00 84.56 209 GLY A C 1
ATOM 1558 O O . GLY A 1 209 ? -28.479 -0.635 33.959 1.00 84.56 209 GLY A O 1
ATOM 1559 N N . GLU A 1 210 ? -27.299 0.985 34.957 1.00 86.56 210 GLU A N 1
ATOM 1560 C CA . GLU A 1 210 ? -27.660 2.031 34.002 1.00 86.56 210 GLU A CA 1
ATOM 1561 C C . GLU A 1 210 ? -26.860 1.874 32.707 1.00 86.56 210 GLU A C 1
ATOM 1563 O O . GLU A 1 210 ? -25.670 1.546 32.715 1.00 86.56 210 GLU A O 1
ATOM 1568 N N . GLN A 1 211 ? -27.528 2.098 31.579 1.00 87.62 211 GLN A N 1
ATOM 1569 C CA . GLN A 1 211 ? -26.909 1.996 30.267 1.00 87.62 211 GLN A CA 1
ATOM 1570 C C . GLN A 1 211 ? -26.362 3.347 29.815 1.00 87.62 211 GLN A C 1
ATOM 1572 O O . GLN A 1 211 ? -27.059 4.356 29.864 1.00 87.62 211 GLN A O 1
ATOM 1577 N N . GLN A 1 212 ? -25.137 3.337 29.302 1.00 86.81 212 GLN A N 1
ATOM 1578 C CA . GLN A 1 212 ? -24.493 4.478 28.671 1.00 86.81 212 GLN A CA 1
ATOM 1579 C C . GLN A 1 212 ? -24.062 4.092 27.257 1.00 86.81 212 GLN A C 1
ATOM 1581 O O . GLN A 1 212 ? -23.600 2.974 27.013 1.00 86.81 212 GLN A O 1
ATOM 1586 N N . LEU A 1 213 ? -24.232 5.012 26.312 1.00 89.12 213 LEU A N 1
ATOM 1587 C CA . LEU A 1 213 ? -23.741 4.843 24.949 1.00 89.12 213 LEU A CA 1
ATOM 1588 C C . LEU A 1 213 ? -22.350 5.457 24.843 1.00 89.12 213 LEU A C 1
ATOM 1590 O O . LEU A 1 213 ? -22.144 6.585 25.280 1.00 89.12 213 LEU A O 1
ATOM 1594 N N . ALA A 1 214 ? -21.419 4.726 24.240 1.00 89.50 214 ALA A N 1
ATOM 1595 C CA . ALA A 1 214 ? -20.121 5.250 23.846 1.00 89.50 214 ALA A CA 1
ATOM 1596 C C . ALA A 1 214 ? -19.985 5.192 22.326 1.00 89.50 214 ALA A C 1
ATOM 1598 O O . ALA A 1 214 ? -20.392 4.214 21.694 1.00 89.50 214 ALA A O 1
ATOM 1599 N N . THR A 1 215 ? -19.411 6.242 21.751 1.00 91.75 215 THR A N 1
ATOM 1600 C CA . THR A 1 215 ? -19.109 6.320 20.321 1.00 91.75 215 THR A CA 1
ATOM 1601 C C . THR A 1 215 ? -17.674 5.870 20.100 1.00 91.75 215 THR A C 1
ATOM 1603 O O . THR A 1 215 ? -16.766 6.339 20.785 1.00 91.75 215 THR A O 1
ATOM 1606 N N . CYS A 1 216 ? -17.469 4.965 19.151 1.00 92.44 216 CYS A N 1
ATOM 1607 C CA . CYS A 1 216 ? -16.162 4.457 18.778 1.00 92.44 216 CYS A CA 1
ATOM 1608 C C . CYS A 1 216 ? -15.923 4.642 17.286 1.00 92.44 216 CYS A C 1
ATOM 1610 O O . CYS A 1 216 ? -16.778 4.315 16.466 1.00 92.44 216 CYS A O 1
ATOM 1612 N N . ASP A 1 217 ? -14.727 5.105 16.957 1.00 92.75 217 ASP A N 1
ATOM 1613 C CA . ASP A 1 217 ? -14.248 5.241 15.593 1.00 92.75 217 ASP A CA 1
ATOM 1614 C C . ASP A 1 217 ? -13.367 4.045 15.254 1.00 92.75 217 ASP A C 1
ATOM 1616 O O . ASP A 1 217 ? -12.422 3.723 15.980 1.00 92.75 217 ASP A O 1
ATOM 1620 N N . ILE A 1 218 ? -13.681 3.382 14.147 1.00 90.88 218 ILE A N 1
ATOM 1621 C CA . ILE A 1 218 ? -12.877 2.305 13.583 1.00 90.88 218 ILE A CA 1
ATOM 1622 C C . ILE A 1 218 ? -12.144 2.875 12.373 1.00 90.88 218 ILE A C 1
ATOM 1624 O O . ILE A 1 218 ? -12.750 3.171 11.344 1.00 90.88 218 ILE A O 1
ATOM 1628 N N . GLY A 1 219 ? -10.837 3.059 12.513 1.00 88.81 219 GLY A N 1
ATOM 1629 C CA . GLY A 1 219 ? -9.941 3.513 11.454 1.00 88.81 219 GLY A CA 1
ATOM 1630 C C . GLY A 1 219 ? -8.941 2.430 11.065 1.00 88.81 219 GLY A C 1
ATOM 1631 O O . GLY A 1 219 ? -9.028 1.286 11.509 1.00 88.81 219 GLY A O 1
ATOM 1632 N N . LEU A 1 220 ? -7.951 2.797 10.255 1.00 87.94 220 LEU A N 1
ATOM 1633 C CA . LEU A 1 220 ? -6.842 1.918 9.885 1.00 87.94 220 LEU A CA 1
ATOM 1634 C C . LEU A 1 220 ? -5.513 2.545 10.294 1.00 87.94 220 LEU A C 1
ATOM 1636 O O . LEU A 1 220 ? -5.263 3.723 10.051 1.00 87.94 220 LEU A O 1
ATOM 1640 N N . SER A 1 221 ? -4.647 1.734 10.893 1.00 86.12 221 SER A N 1
ATOM 1641 C CA . SER A 1 221 ? -3.235 2.060 11.087 1.00 86.12 221 SER A CA 1
ATOM 1642 C C . SER A 1 221 ? -2.400 1.355 10.030 1.00 86.12 221 SER A C 1
ATOM 1644 O O . SER A 1 221 ? -2.561 0.155 9.812 1.00 86.12 221 SER A O 1
ATOM 1646 N N . PHE A 1 222 ? -1.504 2.095 9.378 1.00 83.00 222 PHE A N 1
ATOM 1647 C CA . PHE A 1 222 ? -0.669 1.570 8.302 1.00 83.00 222 PHE A CA 1
ATOM 1648 C C . PHE A 1 222 ? 0.719 1.190 8.806 1.00 83.00 222 PHE A C 1
ATOM 1650 O O . PHE A 1 222 ? 1.419 1.997 9.416 1.00 83.00 222 PHE A O 1
ATOM 1657 N N . PHE A 1 223 ? 1.133 -0.034 8.497 1.00 81.50 223 PHE A N 1
ATOM 1658 C CA . PHE A 1 223 ? 2.435 -0.580 8.851 1.00 81.50 223 PHE A CA 1
ATOM 1659 C C . PHE A 1 223 ? 3.223 -0.902 7.584 1.00 81.50 223 PHE A C 1
ATOM 1661 O O . PHE A 1 223 ? 2.699 -1.520 6.657 1.00 81.50 223 PHE A O 1
ATOM 1668 N N . GLN A 1 224 ? 4.494 -0.498 7.548 1.00 79.44 224 GLN A N 1
ATOM 1669 C CA . GLN A 1 224 ? 5.421 -0.923 6.502 1.00 79.44 224 GLN A CA 1
ATOM 1670 C C . GLN A 1 224 ? 5.948 -2.317 6.847 1.00 79.44 224 GLN A C 1
ATOM 1672 O O . GLN A 1 224 ? 6.554 -2.522 7.898 1.00 79.44 224 GLN A O 1
ATOM 1677 N N . THR A 1 225 ? 5.706 -3.276 5.961 1.00 73.38 225 THR A N 1
ATOM 1678 C CA . THR A 1 225 ? 6.230 -4.646 6.038 1.00 73.38 225 THR A CA 1
ATOM 1679 C C . THR A 1 225 ? 7.039 -4.945 4.775 1.00 73.38 225 THR A C 1
ATOM 1681 O O . THR A 1 225 ? 7.190 -4.071 3.921 1.00 73.38 225 THR A O 1
ATOM 1684 N N . ILE A 1 226 ? 7.620 -6.143 4.654 1.00 66.56 226 ILE A N 1
ATOM 1685 C CA . ILE A 1 226 ? 8.557 -6.490 3.573 1.00 66.56 226 ILE A CA 1
ATOM 1686 C C . ILE A 1 226 ? 7.891 -6.292 2.199 1.00 66.56 226 ILE A C 1
ATOM 1688 O O . ILE A 1 226 ? 7.120 -7.125 1.731 1.00 66.56 226 ILE A O 1
ATOM 1692 N N . GLY A 1 227 ? 8.203 -5.158 1.565 1.00 64.62 227 GLY A N 1
ATOM 1693 C CA . GLY A 1 227 ? 7.738 -4.788 0.229 1.00 64.62 227 GLY A CA 1
ATOM 1694 C C . GLY A 1 227 ? 6.280 -4.331 0.123 1.00 64.62 227 GLY A C 1
ATOM 1695 O O . GLY A 1 227 ? 5.810 -4.164 -0.997 1.00 64.62 227 GLY A O 1
ATOM 1696 N N . THR A 1 228 ? 5.552 -4.132 1.229 1.00 72.00 228 THR A N 1
ATOM 1697 C CA . THR A 1 228 ? 4.151 -3.677 1.171 1.00 72.00 228 THR A CA 1
ATOM 1698 C C . THR A 1 228 ? 3.714 -2.908 2.417 1.00 72.00 228 THR A C 1
ATOM 1700 O O . THR A 1 228 ? 4.204 -3.139 3.526 1.00 72.00 228 THR A O 1
ATOM 1703 N N . THR A 1 229 ? 2.745 -2.012 2.241 1.00 78.75 229 THR A N 1
ATOM 1704 C CA . THR A 1 229 ? 2.036 -1.345 3.336 1.00 78.75 229 THR A CA 1
ATOM 1705 C C . THR A 1 229 ? 0.769 -2.125 3.674 1.00 78.75 229 THR A C 1
ATOM 1707 O O . THR A 1 229 ? -0.002 -2.470 2.782 1.00 78.75 229 THR A O 1
ATOM 1710 N N . VAL A 1 230 ? 0.539 -2.394 4.957 1.00 79.81 230 VAL A N 1
ATOM 1711 C CA . VAL A 1 230 ? -0.648 -3.111 5.440 1.00 79.81 230 VAL A CA 1
ATOM 1712 C C . VAL A 1 230 ? -1.459 -2.195 6.344 1.00 79.81 230 VAL A C 1
ATOM 1714 O O . VAL A 1 230 ? -0.915 -1.641 7.297 1.00 79.81 230 VAL A O 1
ATOM 1717 N N . GLY A 1 231 ? -2.752 -2.049 6.056 1.00 83.00 231 GLY A N 1
ATOM 1718 C CA . GLY A 1 231 ? -3.707 -1.401 6.952 1.00 83.00 231 GLY A CA 1
ATOM 1719 C C . GLY A 1 231 ? -4.268 -2.408 7.953 1.00 83.00 231 GLY A C 1
ATOM 1720 O O . GLY A 1 231 ? -4.754 -3.463 7.552 1.00 83.00 231 GLY A O 1
ATOM 1721 N N . VAL A 1 232 ? -4.206 -2.090 9.244 1.00 84.56 232 VAL A N 1
ATOM 1722 C CA . VAL A 1 232 ? -4.805 -2.899 10.312 1.00 84.56 232 VAL A CA 1
ATOM 1723 C C . VAL A 1 232 ? -5.876 -2.084 11.030 1.00 84.56 232 VAL A C 1
ATOM 1725 O O . VAL A 1 232 ? -5.583 -0.945 11.414 1.00 84.56 232 VAL A O 1
ATOM 1728 N N . PRO A 1 233 ? -7.099 -2.621 11.212 1.00 86.44 233 PRO A N 1
ATOM 1729 C CA . PRO A 1 233 ? -8.162 -1.899 11.895 1.00 86.44 233 PRO A CA 1
ATOM 1730 C C . PRO A 1 233 ? -7.759 -1.522 13.319 1.00 86.44 233 PRO A C 1
ATOM 1732 O O . PRO A 1 233 ? -7.280 -2.361 14.084 1.00 86.44 233 PRO A O 1
ATOM 1735 N N . VAL A 1 234 ? -7.965 -0.257 13.668 1.00 89.25 234 VAL A N 1
ATOM 1736 C CA . VAL A 1 234 ? -7.814 0.276 15.023 1.00 89.25 234 VAL A CA 1
ATOM 1737 C C . VAL A 1 234 ? -9.135 0.856 15.472 1.00 89.25 234 VAL A C 1
ATOM 1739 O O . VAL A 1 234 ? -9.790 1.568 14.718 1.00 89.25 234 VAL A O 1
ATOM 1742 N N . THR A 1 235 ? -9.529 0.556 16.702 1.00 90.50 235 THR A N 1
ATOM 1743 C CA . THR A 1 235 ? -10.739 1.123 17.300 1.00 90.50 235 THR A CA 1
ATOM 1744 C C . THR A 1 235 ? -10.366 2.091 18.413 1.00 90.50 235 THR A C 1
ATOM 1746 O O . THR A 1 235 ? -9.578 1.761 19.306 1.00 90.50 235 THR A O 1
ATOM 1749 N N . THR A 1 236 ? -10.955 3.279 18.382 1.00 91.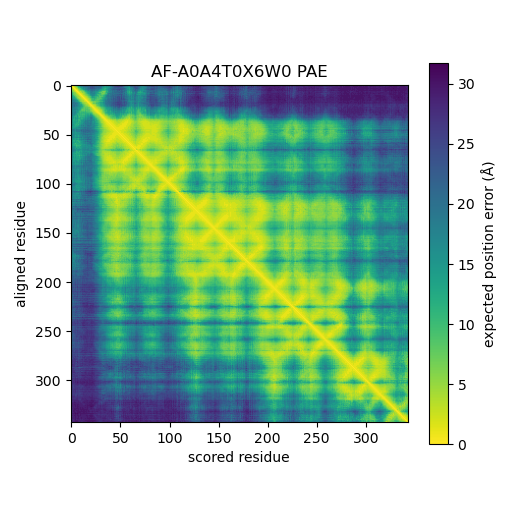06 236 THR A N 1
ATOM 1750 C CA . THR A 1 236 ? -10.817 4.299 19.421 1.00 91.06 236 THR A CA 1
ATOM 1751 C C . THR A 1 236 ? -12.185 4.773 19.872 1.00 91.06 236 THR A C 1
ATOM 1753 O O . THR A 1 236 ? -12.912 5.389 19.101 1.00 91.06 236 THR A O 1
ATOM 1756 N N . CYS A 1 237 ? -12.534 4.497 21.124 1.00 91.38 237 CYS A N 1
ATOM 1757 C CA . CYS A 1 237 ? -13.749 5.000 21.743 1.00 91.38 237 CYS A CA 1
ATOM 1758 C C . CYS A 1 237 ? -13.499 6.359 22.398 1.00 91.38 237 CYS A C 1
ATOM 1760 O O . CYS A 1 237 ? -12.453 6.577 23.017 1.00 91.38 237 CYS A O 1
ATOM 1762 N N . LEU A 1 238 ? -14.459 7.264 22.228 1.00 88.06 238 LEU A N 1
ATOM 1763 C CA . LEU A 1 238 ? -14.511 8.541 22.925 1.00 88.06 238 LEU A CA 1
ATOM 1764 C C . LEU A 1 238 ? -15.116 8.331 24.309 1.00 88.06 238 LEU A C 1
ATOM 1766 O O . LEU A 1 238 ? -16.080 7.574 24.464 1.00 88.06 238 LEU A O 1
ATOM 1770 N N . ASP A 1 239 ? -14.566 9.031 25.297 1.00 85.88 239 ASP A N 1
ATOM 1771 C CA . ASP A 1 239 ? -15.161 9.087 26.625 1.00 85.88 239 ASP A CA 1
ATOM 1772 C C . ASP A 1 239 ? -16.557 9.724 26.497 1.00 85.88 239 ASP A C 1
ATOM 1774 O O . ASP A 1 239 ? -16.678 10.836 25.966 1.00 85.88 239 ASP A O 1
ATOM 1778 N N . PRO A 1 240 ? -17.629 9.020 26.896 1.00 82.38 240 PRO A N 1
ATOM 1779 C CA . PRO A 1 240 ? -18.971 9.566 26.799 1.00 82.38 240 PRO A CA 1
ATOM 1780 C C . PRO A 1 240 ? -19.148 10.718 27.786 1.00 82.38 240 PRO A C 1
ATOM 1782 O O . PRO A 1 240 ? -18.444 10.813 28.789 1.00 82.38 240 PRO A O 1
ATOM 1785 N N . GLU A 1 241 ? -20.118 11.593 27.518 1.00 76.56 241 GLU A N 1
ATOM 1786 C CA . GLU A 1 241 ? -20.427 12.681 28.444 1.00 76.56 241 GLU A CA 1
ATOM 1787 C C . GLU A 1 241 ? -20.786 12.115 29.828 1.00 76.56 241 GLU A C 1
ATOM 1789 O O . GLU A 1 241 ? -21.686 11.281 29.968 1.00 76.56 241 GLU A O 1
ATOM 1794 N N . GLY A 1 242 ? -20.050 12.560 30.848 1.00 71.69 242 GLY A N 1
ATOM 1795 C CA . GLY A 1 242 ? -20.181 12.099 32.227 1.00 71.69 242 GLY A CA 1
ATOM 1796 C C . GLY A 1 242 ? -18.867 11.564 32.794 1.00 71.69 242 GLY A C 1
ATOM 1797 O O . GLY A 1 242 ? -18.121 10.843 32.149 1.00 71.69 242 GLY A O 1
ATOM 1798 N N . ASP A 1 243 ? -18.586 11.888 34.053 1.00 74.06 243 ASP A N 1
ATOM 1799 C CA . ASP A 1 243 ? -17.310 11.569 34.698 1.00 74.06 243 ASP A CA 1
ATOM 1800 C C . ASP A 1 243 ? -17.138 10.090 35.086 1.00 74.06 243 ASP A C 1
ATOM 1802 O O . ASP A 1 243 ? -16.126 9.735 35.685 1.00 74.06 243 ASP A O 1
ATOM 1806 N N . ILE A 1 244 ? -18.113 9.223 34.814 1.00 80.19 244 ILE A N 1
ATOM 1807 C CA . ILE A 1 244 ? -18.160 7.865 35.374 1.00 80.19 244 ILE A CA 1
ATOM 1808 C C . ILE A 1 244 ? -17.489 6.800 34.509 1.00 80.19 244 ILE A C 1
ATOM 1810 O O . ILE A 1 244 ? -17.307 5.688 34.995 1.00 80.19 244 ILE A O 1
ATOM 1814 N N . LEU A 1 245 ? -17.134 7.104 33.260 1.00 85.69 245 LEU A N 1
ATOM 1815 C CA . LEU A 1 245 ? -16.596 6.139 32.306 1.00 85.69 245 LEU A CA 1
ATOM 1816 C C . LEU A 1 245 ? -15.445 6.762 31.517 1.00 85.69 245 LEU A C 1
ATOM 1818 O O . LEU A 1 245 ? -15.603 7.819 30.918 1.00 85.69 245 LEU A O 1
ATOM 1822 N N . THR A 1 246 ? -14.305 6.079 31.494 1.00 87.94 246 THR A N 1
ATOM 1823 C CA . THR A 1 246 ? -13.181 6.399 30.609 1.00 87.94 246 THR A CA 1
ATOM 1824 C C . THR A 1 246 ? -12.735 5.163 29.846 1.00 87.94 246 THR A C 1
ATOM 1826 O O . THR A 1 246 ? -12.936 4.034 30.299 1.00 87.94 246 THR A O 1
ATOM 1829 N N . PHE A 1 247 ? -12.113 5.347 28.688 1.00 88.75 247 PHE A N 1
ATOM 1830 C CA . PHE A 1 247 ? -11.477 4.255 27.956 1.00 88.75 247 PHE A CA 1
ATOM 1831 C C . PHE A 1 247 ? -9.972 4.216 28.201 1.00 88.75 247 PHE A C 1
ATOM 1833 O O . PHE A 1 247 ? -9.289 5.239 28.254 1.00 88.75 247 PHE A O 1
ATOM 1840 N N . GLN A 1 248 ? -9.446 3.002 28.359 1.00 87.00 248 GLN A N 1
ATOM 1841 C CA . GLN A 1 248 ? -8.013 2.754 28.413 1.00 87.00 248 GLN A CA 1
ATOM 1842 C C . GLN A 1 248 ? -7.498 2.122 27.125 1.00 87.00 248 GLN A C 1
ATOM 1844 O O . GLN A 1 248 ? -8.153 1.287 26.485 1.00 87.00 248 GLN A O 1
ATOM 1849 N N . LEU A 1 249 ? -6.251 2.481 26.815 1.00 87.25 249 LEU A N 1
ATOM 1850 C CA . LEU A 1 249 ? -5.479 1.846 25.766 1.00 87.25 249 LEU A CA 1
ATOM 1851 C C . LEU A 1 249 ? -5.262 0.369 26.097 1.00 87.25 249 LEU A C 1
ATOM 1853 O O . LEU A 1 249 ? -4.883 -0.013 27.203 1.00 87.25 249 LEU A O 1
ATOM 1857 N N . SER A 1 250 ? -5.456 -0.456 25.086 1.00 85.62 250 SER A N 1
ATOM 1858 C CA . SER A 1 250 ? -5.198 -1.884 25.080 1.00 85.62 250 SER A CA 1
ATOM 1859 C C . SER A 1 250 ? -4.386 -2.212 23.843 1.00 85.62 250 SER A C 1
ATOM 1861 O O . SER A 1 250 ? -4.542 -1.574 22.804 1.00 85.62 250 SER A O 1
ATOM 1863 N N . THR A 1 251 ? -3.499 -3.191 23.943 1.00 87.75 251 THR A N 1
ATOM 1864 C CA . THR A 1 251 ? -2.753 -3.672 22.783 1.00 87.75 251 THR A CA 1
ATOM 1865 C C . THR A 1 251 ? -3.256 -5.049 22.389 1.00 87.75 251 THR A C 1
ATOM 1867 O O . THR A 1 251 ? -3.615 -5.868 23.233 1.00 87.75 251 THR A O 1
ATOM 1870 N N . SER A 1 252 ? -3.313 -5.290 21.088 1.00 84.56 252 SER A N 1
ATOM 1871 C CA . SER A 1 252 ? -3.660 -6.577 20.494 1.00 84.56 252 SER A CA 1
ATOM 1872 C C . SER A 1 252 ? -2.599 -6.953 19.468 1.00 84.56 252 SER A C 1
ATOM 1874 O O . SER A 1 252 ? -1.962 -6.080 18.878 1.00 84.56 252 SER A O 1
ATOM 1876 N N . LEU A 1 253 ? -2.382 -8.251 19.279 1.00 86.75 253 LEU A N 1
ATOM 1877 C CA . LEU A 1 253 ? -1.462 -8.759 18.269 1.00 86.75 253 LEU A CA 1
ATOM 1878 C C . LEU A 1 253 ? -2.268 -9.178 17.045 1.00 86.75 253 LEU A C 1
ATOM 1880 O O . LEU A 1 253 ? -3.156 -10.021 17.152 1.00 86.75 253 LEU A O 1
ATOM 1884 N N . THR A 1 254 ? -1.945 -8.605 15.892 1.00 84.56 254 THR A N 1
ATOM 1885 C CA . THR A 1 254 ? -2.523 -8.990 14.603 1.00 84.56 254 THR A CA 1
ATOM 1886 C C . THR A 1 254 ? -1.451 -9.670 13.771 1.00 84.56 254 THR A C 1
ATOM 1888 O O . THR A 1 254 ? -0.379 -9.108 13.561 1.00 84.56 254 THR A O 1
ATOM 1891 N N . VAL A 1 255 ? -1.724 -10.884 13.298 1.00 81.56 255 VAL A N 1
ATOM 1892 C CA . VAL A 1 255 ? -0.816 -11.600 12.398 1.00 81.56 255 VAL A CA 1
ATOM 1893 C C . VAL A 1 255 ? -1.250 -11.329 10.969 1.00 81.56 255 VAL A C 1
ATOM 1895 O O . VAL A 1 255 ? -2.364 -11.671 10.579 1.00 81.56 255 VAL A O 1
ATOM 1898 N N . VAL A 1 256 ? -0.359 -10.734 10.186 1.00 79.69 256 VAL A N 1
ATOM 1899 C CA . VAL A 1 256 ? -0.570 -10.500 8.758 1.00 79.69 256 VAL A CA 1
ATOM 1900 C C . VAL A 1 256 ? 0.316 -11.461 7.986 1.00 79.69 256 VAL A C 1
ATOM 1902 O O . VAL A 1 256 ? 1.507 -11.562 8.271 1.00 79.69 256 VAL A O 1
ATOM 1905 N N . SER A 1 257 ? -0.262 -12.163 7.012 1.00 73.06 257 SER A N 1
ATOM 1906 C CA . SER A 1 257 ? 0.480 -13.070 6.133 1.00 73.06 257 SER A CA 1
ATOM 1907 C C . SER A 1 257 ? 0.562 -12.503 4.718 1.00 73.06 257 SER A C 1
ATOM 1909 O O . SER A 1 257 ? -0.457 -12.124 4.146 1.00 73.06 257 SER A O 1
ATOM 1911 N N . PHE A 1 258 ? 1.765 -12.456 4.149 1.00 69.25 258 PHE A N 1
ATOM 1912 C CA . PHE A 1 258 ? 2.028 -11.999 2.787 1.00 69.25 258 PHE A CA 1
ATOM 1913 C C . PHE A 1 258 ? 3.111 -12.861 2.132 1.00 69.25 258 PHE A C 1
ATOM 1915 O O . PHE A 1 258 ? 4.191 -13.009 2.697 1.00 69.25 258 PHE A O 1
ATOM 1922 N N . LYS A 1 259 ? 2.824 -13.410 0.939 1.00 66.00 259 LYS A N 1
ATOM 1923 C CA . LYS A 1 259 ? 3.748 -14.227 0.118 1.00 66.00 259 LYS A CA 1
ATOM 1924 C C . LYS A 1 259 ? 4.605 -15.194 0.961 1.00 66.00 259 LYS A C 1
ATOM 1926 O O . LYS A 1 259 ? 5.829 -15.098 0.976 1.00 66.00 259 LYS A O 1
ATOM 1931 N N . ASP A 1 260 ? 3.929 -16.076 1.700 1.00 78.19 260 ASP A N 1
ATOM 1932 C CA . ASP A 1 260 ? 4.498 -17.121 2.574 1.00 78.19 260 ASP A CA 1
ATOM 1933 C C . ASP A 1 260 ? 5.238 -16.643 3.838 1.00 78.19 260 ASP A C 1
ATOM 1935 O O . ASP A 1 260 ? 5.798 -17.452 4.578 1.00 78.19 260 ASP A O 1
ATOM 1939 N N . GLN A 1 261 ? 5.209 -15.345 4.139 1.00 77.75 261 GLN A N 1
ATOM 1940 C CA . GLN A 1 261 ? 5.756 -14.780 5.372 1.00 77.75 261 GLN A CA 1
ATOM 1941 C C . GLN A 1 261 ? 4.636 -14.275 6.276 1.00 77.75 261 GLN A C 1
ATOM 1943 O O . GLN A 1 261 ? 3.656 -13.708 5.801 1.00 77.75 261 GLN A O 1
ATOM 1948 N N . SER A 1 262 ? 4.793 -14.440 7.588 1.00 83.19 262 SER A N 1
ATOM 1949 C CA . SER A 1 262 ? 3.880 -13.885 8.588 1.00 83.19 262 SER A CA 1
ATOM 1950 C C . SER A 1 262 ? 4.601 -12.861 9.455 1.00 83.19 262 SER A C 1
ATOM 1952 O O . SER A 1 262 ? 5.652 -13.163 10.022 1.00 83.19 262 SER A O 1
ATOM 1954 N N . VAL A 1 263 ? 4.016 -11.676 9.603 1.00 84.50 263 VAL A N 1
ATOM 1955 C CA . VAL A 1 263 ? 4.497 -10.624 10.500 1.00 84.50 263 VAL A CA 1
ATOM 1956 C C . VAL A 1 263 ? 3.457 -10.404 11.590 1.00 84.50 263 VAL A C 1
ATOM 1958 O O . VAL A 1 263 ? 2.274 -10.211 11.307 1.00 84.50 263 VAL A O 1
ATOM 1961 N N . THR A 1 264 ? 3.900 -10.423 12.844 1.00 87.38 264 THR A N 1
ATOM 1962 C CA . THR A 1 264 ? 3.062 -10.067 13.990 1.00 87.38 264 THR A CA 1
ATOM 1963 C C . THR A 1 264 ? 3.177 -8.570 14.244 1.00 87.38 264 THR A C 1
ATOM 1965 O O . THR A 1 264 ? 4.262 -8.066 14.528 1.00 87.38 264 THR A O 1
ATOM 1968 N N . LEU A 1 265 ? 2.055 -7.865 14.148 1.00 85.50 265 LEU A N 1
ATOM 1969 C CA . LEU A 1 265 ? 1.935 -6.432 14.386 1.00 85.50 265 LEU A CA 1
ATOM 1970 C C . LEU A 1 265 ? 1.271 -6.186 15.741 1.00 85.50 265 LEU A C 1
ATOM 1972 O O . LEU A 1 265 ? 0.254 -6.803 16.062 1.00 85.50 265 LEU A O 1
ATOM 1976 N N . THR A 1 266 ? 1.826 -5.263 16.522 1.00 87.62 266 THR A N 1
ATOM 1977 C CA . THR A 1 266 ? 1.204 -4.788 17.763 1.00 87.62 266 THR A CA 1
ATOM 1978 C C . THR A 1 266 ? 0.336 -3.578 17.452 1.00 87.62 266 THR A C 1
ATOM 1980 O O . THR A 1 266 ? 0.826 -2.567 16.953 1.00 87.62 266 THR A O 1
ATOM 1983 N N . VAL A 1 267 ? -0.950 -3.683 17.767 1.00 87.94 267 VAL A N 1
ATOM 1984 C CA . VAL A 1 267 ? -1.975 -2.686 17.460 1.00 87.94 267 VAL A CA 1
ATOM 1985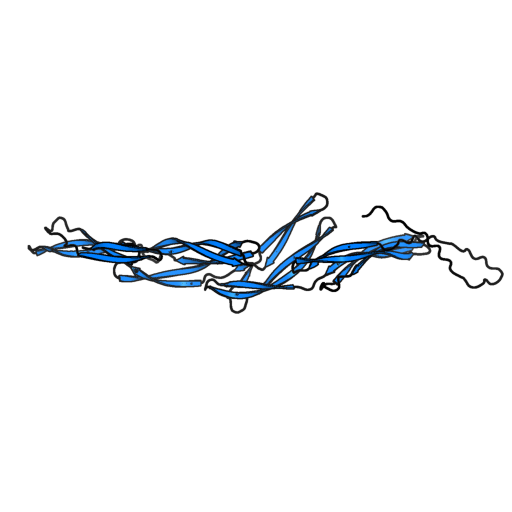 C C . VAL A 1 267 ? -2.531 -2.131 18.761 1.00 87.94 267 VAL A C 1
ATOM 1987 O O . VAL A 1 267 ? -2.979 -2.902 19.612 1.00 87.94 267 VAL A O 1
ATOM 1990 N N . THR A 1 268 ? -2.522 -0.810 18.914 1.00 87.62 268 THR A N 1
ATOM 1991 C CA . THR A 1 268 ? -3.068 -0.125 20.091 1.00 87.62 268 THR A CA 1
ATOM 1992 C C . THR A 1 268 ? -4.498 0.334 19.812 1.00 87.62 268 THR A C 1
ATOM 1994 O O . THR A 1 268 ? -4.734 1.070 18.861 1.00 87.62 268 THR A O 1
ATOM 1997 N N . ASN A 1 269 ? -5.441 -0.075 20.658 1.00 86.00 269 ASN A N 1
ATOM 1998 C CA . ASN A 1 269 ? -6.864 0.260 20.598 1.00 86.00 269 ASN A CA 1
ATOM 1999 C C . ASN A 1 269 ? -7.293 0.964 21.891 1.00 86.00 269 ASN A C 1
ATOM 2001 O O . ASN A 1 269 ? -6.891 0.534 22.971 1.00 86.00 269 ASN A O 1
ATOM 2005 N N . ASN A 1 270 ? -8.156 1.978 21.8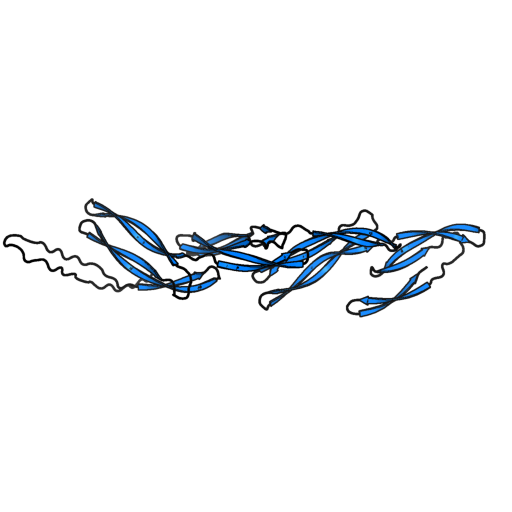20 1.00 87.56 270 ASN A N 1
ATOM 2006 C CA . ASN A 1 270 ? -8.747 2.623 23.001 1.00 87.56 270 ASN A CA 1
ATOM 2007 C C . ASN A 1 270 ? -10.165 2.091 23.245 1.00 87.56 270 ASN A C 1
ATOM 2009 O O . ASN A 1 270 ? -11.135 2.732 22.854 1.00 87.56 270 ASN A O 1
ATOM 2013 N N . VAL A 1 271 ? -10.291 0.882 23.800 1.00 87.25 271 VAL A N 1
ATOM 2014 C CA . VAL A 1 271 ? -11.575 0.144 23.827 1.00 87.25 271 VAL A CA 1
ATOM 2015 C C . VAL A 1 271 ? -11.901 -0.532 25.153 1.00 87.25 271 VAL A C 1
ATOM 2017 O O . VAL A 1 271 ? -12.946 -1.166 25.263 1.00 87.25 271 VAL A O 1
ATOM 2020 N N . VAL A 1 272 ? -11.038 -0.433 26.168 1.00 85.38 272 VAL A N 1
ATOM 2021 C CA . VAL A 1 272 ? -11.305 -1.070 27.465 1.00 85.38 272 VAL A CA 1
ATOM 2022 C C . VAL A 1 272 ? -12.017 -0.067 28.373 1.00 85.38 272 VAL A C 1
ATOM 2024 O O . VAL A 1 272 ? -11.363 0.877 28.819 1.00 85.38 272 VAL A O 1
ATOM 2027 N N . PRO A 1 273 ? -13.325 -0.240 28.653 1.00 86.56 273 PRO A N 1
ATOM 2028 C CA . PRO A 1 273 ? -14.059 0.678 29.512 1.00 86.56 273 PRO A CA 1
ATOM 2029 C C . PRO A 1 273 ? -13.600 0.538 30.966 1.00 86.56 273 PRO A C 1
ATOM 2031 O O . PRO A 1 273 ? -13.459 -0.570 31.491 1.00 86.56 273 PRO A O 1
ATOM 2034 N N . GLN A 1 274 ? -13.407 1.674 31.623 1.00 86.50 274 GLN A N 1
ATOM 2035 C CA . GLN A 1 274 ? -13.098 1.805 33.039 1.00 86.50 274 GLN A CA 1
ATOM 2036 C C . GLN A 1 274 ? -14.164 2.672 33.689 1.00 86.50 274 GLN A C 1
ATOM 2038 O O . GLN A 1 274 ? -14.296 3.854 33.378 1.00 86.50 274 GLN A O 1
ATOM 2043 N N . PHE A 1 275 ? -14.921 2.082 34.608 1.00 86.56 275 PHE A N 1
ATOM 2044 C CA . PHE A 1 275 ? -15.919 2.823 35.361 1.00 86.56 275 PHE A CA 1
ATOM 2045 C C . PHE A 1 275 ? -15.317 3.364 36.653 1.00 86.56 275 PHE A C 1
ATOM 2047 O O . PHE A 1 275 ? -14.676 2.619 37.401 1.00 86.56 275 PHE A O 1
ATOM 2054 N N . LYS A 1 276 ? -15.557 4.644 36.941 1.00 85.75 276 LYS A N 1
ATOM 2055 C CA . LYS A 1 276 ? -15.322 5.183 38.281 1.00 85.75 276 LYS A CA 1
ATOM 2056 C C . LYS A 1 276 ? -16.330 4.566 39.261 1.00 85.75 276 LYS A C 1
ATOM 2058 O O . LYS A 1 276 ? -17.435 4.198 38.852 1.00 85.75 276 LYS A O 1
ATOM 2063 N N . PRO A 1 277 ? -15.969 4.475 40.550 1.00 84.50 277 PRO A N 1
ATOM 2064 C CA . PRO A 1 277 ? -16.910 4.134 41.602 1.00 84.50 277 PRO A CA 1
ATOM 2065 C C . PRO A 1 277 ? -18.199 4.942 41.539 1.00 84.50 277 PRO A C 1
ATOM 2067 O O . PRO A 1 277 ? -18.158 6.167 41.418 1.00 84.50 277 PRO A O 1
ATOM 2070 N N . VAL A 1 278 ? -19.338 4.257 41.646 1.00 87.75 278 VAL A N 1
ATOM 2071 C CA . VAL A 1 278 ? -20.639 4.918 41.758 1.00 87.75 278 VAL A CA 1
ATOM 2072 C C . VAL A 1 278 ? -21.028 4.971 43.226 1.00 87.75 278 VAL A C 1
ATOM 2074 O O . VAL A 1 278 ? -21.244 3.938 43.860 1.00 87.75 278 VAL A O 1
ATOM 2077 N N . HIS A 1 279 ? -21.127 6.186 43.758 1.00 88.00 279 HIS A N 1
ATOM 2078 C CA . HIS A 1 279 ? -21.593 6.425 45.117 1.00 88.00 279 HIS A CA 1
ATOM 2079 C C . HIS A 1 279 ? -23.122 6.356 45.159 1.00 88.00 279 HIS A C 1
ATOM 2081 O O . HIS A 1 279 ? -23.802 7.134 44.490 1.00 88.00 279 HIS A O 1
ATOM 2087 N N . ILE A 1 280 ? -23.664 5.444 45.962 1.00 87.56 280 ILE A N 1
ATOM 2088 C CA . ILE A 1 280 ? -25.096 5.358 46.259 1.00 87.56 280 ILE A CA 1
ATOM 2089 C C . ILE A 1 280 ? -25.324 5.598 47.749 1.00 87.56 280 ILE A C 1
ATOM 2091 O O . ILE A 1 280 ? -24.512 5.203 48.586 1.00 87.56 280 ILE A O 1
ATOM 2095 N N . THR A 1 281 ? -26.447 6.216 48.102 1.00 89.69 281 THR A N 1
ATOM 2096 C CA . THR A 1 281 ? -26.878 6.331 49.497 1.00 89.69 281 THR A CA 1
ATOM 2097 C C . THR A 1 281 ? -28.009 5.352 49.781 1.00 89.69 281 THR A C 1
ATOM 2099 O O . THR A 1 281 ? -28.885 5.103 48.949 1.00 89.69 281 THR A O 1
ATOM 2102 N N . ARG A 1 282 ? -27.987 4.755 50.972 1.00 87.88 282 ARG A N 1
ATOM 2103 C CA . ARG A 1 282 ? -29.072 3.917 51.483 1.00 87.88 282 ARG A CA 1
ATOM 2104 C C . ARG A 1 282 ? -29.529 4.408 52.836 1.00 87.88 282 ARG A C 1
ATOM 2106 O O . ARG A 1 282 ? -28.733 4.578 53.753 1.00 87.88 282 ARG A O 1
ATOM 2113 N N . THR A 1 283 ? -30.834 4.580 52.974 1.00 90.00 283 THR A N 1
ATOM 2114 C CA . THR A 1 283 ? -31.443 4.925 54.251 1.00 90.00 283 THR A CA 1
ATOM 2115 C C . THR A 1 283 ? -31.390 3.727 55.194 1.00 90.00 283 THR A C 1
ATOM 2117 O O . THR A 1 283 ? -31.844 2.631 54.867 1.00 90.00 283 THR A O 1
ATOM 2120 N N . VAL A 1 284 ? -30.844 3.947 56.380 1.00 89.00 284 VAL A N 1
ATOM 2121 C CA . VAL A 1 284 ? -30.720 2.975 57.465 1.00 89.00 284 VAL A CA 1
ATOM 2122 C C . VAL A 1 284 ? -31.436 3.530 58.685 1.00 89.00 284 VAL A C 1
ATOM 2124 O O . VAL A 1 284 ? -31.275 4.698 59.032 1.00 89.00 284 VAL A O 1
ATOM 2127 N N . THR A 1 285 ? -32.258 2.691 59.309 1.00 87.31 285 THR A N 1
ATOM 2128 C CA . THR A 1 285 ? -33.008 3.035 60.521 1.00 87.31 285 THR A CA 1
ATOM 2129 C C . THR A 1 285 ? -32.565 2.108 61.636 1.00 87.31 285 THR A C 1
ATOM 2131 O O . THR A 1 285 ? -32.588 0.889 61.464 1.00 87.31 285 THR A O 1
ATOM 2134 N N . ASP A 1 286 ? -32.126 2.670 62.756 1.00 86.00 286 ASP A N 1
ATOM 2135 C CA . ASP A 1 286 ? -31.736 1.873 63.916 1.00 86.00 286 ASP A CA 1
ATOM 2136 C C . ASP A 1 286 ? -32.965 1.416 64.739 1.00 86.00 286 ASP A C 1
ATOM 2138 O O . ASP A 1 286 ? -34.083 1.893 64.514 1.00 86.00 286 ASP A O 1
ATOM 2142 N N . PRO A 1 287 ? -32.803 0.503 65.718 1.00 86.00 287 PRO A N 1
ATOM 2143 C CA . PRO A 1 287 ? -33.917 0.041 66.552 1.00 86.00 287 PRO A CA 1
ATOM 2144 C C . PRO A 1 287 ? -34.588 1.133 67.402 1.00 86.00 287 PRO A C 1
ATOM 2146 O O . PRO A 1 287 ? -35.667 0.901 67.942 1.00 86.00 287 PRO A O 1
ATOM 2149 N N . THR A 1 288 ? -33.958 2.303 67.554 1.00 87.56 288 THR A N 1
ATOM 2150 C CA . THR A 1 288 ? -34.516 3.461 68.270 1.00 87.56 288 THR A CA 1
ATOM 2151 C C . THR A 1 288 ? -35.341 4.375 67.359 1.00 87.56 288 THR A C 1
ATOM 2153 O O . THR A 1 288 ? -36.004 5.288 67.850 1.00 87.56 288 THR A O 1
ATOM 2156 N N . GLY A 1 289 ? -35.339 4.114 66.047 1.00 88.44 289 GLY A N 1
ATOM 2157 C CA . GLY A 1 289 ? -36.007 4.923 65.030 1.00 88.44 289 GLY A CA 1
ATOM 2158 C C . GLY A 1 289 ? -35.138 6.044 64.455 1.00 88.44 289 GLY A C 1
ATOM 2159 O O . GLY A 1 289 ? -35.653 6.869 63.700 1.00 88.44 289 GLY A O 1
ATOM 2160 N N . LEU A 1 290 ? -33.839 6.102 64.777 1.00 88.56 290 LEU A N 1
ATOM 2161 C CA . LEU A 1 290 ? -32.922 7.074 64.184 1.00 88.56 290 LEU A CA 1
ATOM 2162 C C . LEU A 1 290 ? -32.645 6.699 62.728 1.00 88.56 290 LEU A C 1
ATOM 2164 O O . LEU A 1 290 ? -32.136 5.615 62.442 1.00 88.56 290 LEU A O 1
ATOM 2168 N N . VAL A 1 291 ? -32.945 7.623 61.817 1.00 89.31 291 VAL A N 1
ATOM 2169 C CA . VAL A 1 291 ? -32.752 7.456 60.375 1.00 89.31 291 VAL A CA 1
ATOM 2170 C C . VAL A 1 291 ? -31.504 8.214 59.925 1.00 89.31 291 VAL A C 1
ATOM 2172 O O . VAL A 1 291 ? -31.371 9.411 60.189 1.00 89.31 291 VAL A O 1
ATOM 2175 N N . LYS A 1 292 ? -30.591 7.534 59.228 1.00 91.00 292 LYS A N 1
ATOM 2176 C CA . LYS A 1 292 ? -29.412 8.136 58.581 1.00 91.00 292 LYS A CA 1
ATOM 2177 C C . LYS A 1 292 ? -29.201 7.544 57.190 1.00 91.00 292 LYS A C 1
ATOM 2179 O O . LYS A 1 292 ? -29.806 6.537 56.834 1.00 91.00 292 LYS A O 1
ATOM 2184 N N . GLU A 1 293 ? -28.324 8.164 56.412 1.00 91.31 293 GLU A N 1
ATOM 2185 C CA . GLU A 1 293 ? -27.889 7.646 55.116 1.00 91.31 293 GLU A CA 1
ATOM 2186 C C . GLU A 1 293 ? -26.520 6.987 55.250 1.00 91.31 293 GLU A C 1
ATOM 2188 O O . GLU A 1 293 ? -25.565 7.623 55.689 1.00 91.31 293 GLU A O 1
ATOM 2193 N N . ALA A 1 294 ? -26.430 5.713 54.884 1.00 88.50 294 ALA A N 1
ATOM 2194 C CA . ALA A 1 294 ? -25.173 5.019 54.667 1.00 88.50 294 ALA A CA 1
ATOM 2195 C C . ALA A 1 294 ? -24.702 5.258 53.232 1.00 88.50 294 ALA A C 1
ATOM 2197 O O . ALA A 1 294 ? -25.497 5.150 52.296 1.00 88.50 294 ALA A O 1
ATOM 2198 N N . THR A 1 295 ? -23.414 5.535 53.060 1.00 88.19 295 THR A N 1
ATOM 2199 C CA . THR A 1 295 ? -22.793 5.665 51.739 1.00 88.19 295 THR A CA 1
ATOM 2200 C C . THR A 1 295 ? -22.240 4.312 51.320 1.00 88.19 295 THR A C 1
ATOM 2202 O O . THR A 1 295 ? -21.523 3.674 52.094 1.00 88.19 295 THR A O 1
ATOM 2205 N N . CYS A 1 296 ? -22.564 3.879 50.107 1.00 87.50 296 CYS A N 1
ATOM 2206 C CA . CYS A 1 296 ? -22.007 2.682 49.502 1.00 87.50 296 CYS A CA 1
ATOM 2207 C C . CYS A 1 296 ? -21.337 3.009 48.171 1.00 87.50 296 CYS A C 1
ATOM 2209 O O . CYS A 1 296 ? -21.863 3.787 47.379 1.00 87.50 296 CYS A O 1
ATOM 2211 N N . ASP A 1 297 ? -20.225 2.338 47.906 1.00 87.50 297 ASP A N 1
ATOM 2212 C CA . ASP A 1 297 ? -19.503 2.413 46.645 1.00 87.50 297 ASP A CA 1
ATOM 2213 C C . ASP A 1 297 ? -19.786 1.147 45.847 1.00 87.50 297 ASP A C 1
ATOM 2215 O O . ASP A 1 297 ? -19.551 0.032 46.328 1.00 87.50 297 ASP A O 1
ATOM 2219 N N . VAL A 1 298 ? -20.310 1.323 44.635 1.00 86.06 298 VAL A N 1
ATOM 2220 C CA . VAL A 1 298 ? -20.565 0.240 43.686 1.00 86.06 298 VAL A CA 1
ATOM 2221 C C . VAL A 1 298 ? -19.524 0.309 42.576 1.00 86.06 298 VAL A C 1
ATOM 2223 O O . VAL A 1 298 ? -19.474 1.275 41.813 1.00 86.06 298 VAL A O 1
ATOM 2226 N N . ASN A 1 299 ? -18.693 -0.727 42.488 1.00 84.19 299 ASN A N 1
ATOM 2227 C CA . ASN A 1 299 ? -17.510 -0.765 41.627 1.00 84.19 299 ASN A CA 1
ATOM 2228 C C . ASN A 1 299 ? -17.510 -2.005 40.740 1.00 84.19 299 ASN A C 1
ATOM 2230 O O . ASN A 1 299 ? -18.062 -3.036 41.119 1.00 84.19 299 ASN A O 1
ATOM 2234 N N . TYR A 1 300 ? -16.810 -1.932 39.608 1.00 80.88 300 TYR A N 1
ATOM 2235 C CA . TYR A 1 300 ? -16.412 -3.129 38.874 1.00 80.88 300 TYR A CA 1
ATOM 2236 C C . TYR A 1 300 ? -15.063 -3.663 39.359 1.00 80.88 300 TYR A C 1
ATOM 2238 O O . TYR A 1 300 ? -14.094 -2.924 39.515 1.00 80.88 300 TYR A O 1
ATOM 2246 N N . VAL A 1 301 ? -14.983 -4.981 39.489 1.00 72.50 301 VAL A N 1
ATOM 2247 C CA . VAL A 1 301 ? -13.758 -5.764 39.626 1.00 72.50 301 VAL A CA 1
ATOM 2248 C C . VAL A 1 301 ? -13.596 -6.576 38.337 1.00 72.50 301 VAL A C 1
ATOM 2250 O O . VAL A 1 301 ? -14.543 -7.207 37.863 1.00 72.50 301 VAL A O 1
ATOM 2253 N N . TYR A 1 302 ? -12.415 -6.509 37.714 1.00 66.88 302 TYR A N 1
ATOM 2254 C CA . TYR A 1 302 ? -12.131 -7.137 36.409 1.00 66.88 302 TYR A CA 1
ATOM 2255 C C . TYR A 1 302 ? -13.201 -6.852 35.336 1.00 66.88 302 TYR A C 1
ATOM 2257 O O . TYR A 1 302 ? -13.641 -7.764 34.636 1.00 66.88 302 TYR A O 1
ATOM 2265 N N . SER A 1 303 ? -13.660 -5.593 35.264 1.00 66.94 303 SER A N 1
ATOM 2266 C CA . SER A 1 303 ? -14.569 -5.044 34.238 1.00 66.94 303 SER A CA 1
ATOM 2267 C C . SER A 1 303 ? -15.938 -5.725 34.048 1.00 66.94 303 SER A C 1
ATOM 2269 O O . SER A 1 303 ? -16.693 -5.313 33.169 1.00 66.94 303 SER A O 1
ATOM 2271 N N . LYS A 1 304 ? -16.304 -6.727 34.863 1.00 70.12 304 LYS A N 1
ATOM 2272 C CA . LYS A 1 304 ? -17.611 -7.420 34.778 1.00 70.12 304 LYS A CA 1
ATOM 2273 C C . LYS A 1 304 ? -18.232 -7.814 36.113 1.00 70.12 304 LYS A C 1
ATOM 2275 O O . LYS A 1 304 ? -19.410 -8.156 36.150 1.00 70.12 304 LYS A O 1
ATOM 2280 N N . VAL A 1 305 ? -17.467 -7.809 37.198 1.00 75.38 305 VAL A N 1
ATOM 2281 C CA . VAL A 1 305 ? -17.965 -8.230 38.507 1.00 75.38 305 VAL A CA 1
ATOM 2282 C C . VAL A 1 305 ? -18.310 -7.003 39.325 1.00 75.38 305 VAL A C 1
ATOM 2284 O O . VAL A 1 305 ? -17.433 -6.196 39.599 1.00 75.38 305 VAL A O 1
ATOM 2287 N N . VAL A 1 306 ? -19.568 -6.859 39.723 1.00 79.94 306 VAL A N 1
ATOM 2288 C CA . VAL A 1 306 ? -19.984 -5.744 40.576 1.00 79.94 306 VAL A CA 1
ATOM 2289 C C . VAL A 1 306 ? -19.677 -6.073 42.034 1.00 79.94 306 VAL A C 1
ATOM 2291 O O . VAL A 1 306 ? -20.020 -7.155 42.514 1.00 79.94 306 VAL A O 1
ATOM 2294 N N . THR A 1 307 ? -19.049 -5.136 42.737 1.00 81.12 307 THR A N 1
ATOM 2295 C CA . THR A 1 307 ? -18.880 -5.183 44.191 1.00 81.12 307 THR A CA 1
ATOM 2296 C C . THR A 1 307 ? -19.504 -3.976 44.858 1.00 81.12 307 THR A C 1
ATOM 2298 O O . THR A 1 307 ? -19.372 -2.866 44.341 1.00 81.12 307 THR A O 1
ATOM 2301 N N . THR A 1 308 ? -20.107 -4.179 46.027 1.00 84.12 308 THR A N 1
ATOM 2302 C CA . THR A 1 308 ? -20.673 -3.102 46.847 1.00 84.12 308 THR A CA 1
ATOM 2303 C C . THR A 1 308 ? -19.994 -3.058 48.209 1.00 84.12 308 THR A C 1
ATOM 2305 O O . THR A 1 308 ? -19.948 -4.06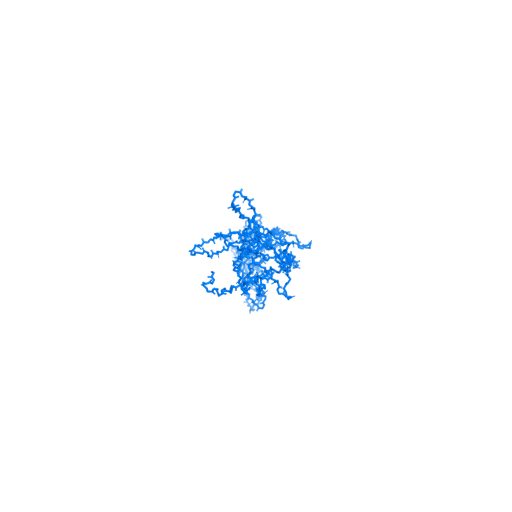4 48.916 1.00 84.12 308 THR A O 1
ATOM 2308 N N . SER A 1 309 ? -19.473 -1.887 48.580 1.00 84.00 309 SER A N 1
ATOM 2309 C CA . SER A 1 309 ? -18.868 -1.624 49.888 1.00 84.00 309 SER A CA 1
ATOM 2310 C C . SER A 1 309 ? -19.584 -0.469 50.572 1.00 84.00 309 SER A C 1
ATOM 2312 O O . SER A 1 309 ? -19.577 0.637 50.046 1.00 84.00 309 SER A O 1
ATOM 2314 N N . CYS A 1 310 ? -20.180 -0.707 51.741 1.00 85.12 310 CYS A N 1
ATOM 2315 C CA . CYS A 1 310 ? -20.954 0.293 52.478 1.00 85.12 310 CYS A CA 1
ATOM 2316 C C . CYS A 1 310 ? -20.262 0.720 53.778 1.00 85.12 310 CYS A C 1
ATOM 2318 O O . CYS A 1 310 ? -19.781 -0.117 54.543 1.00 85.12 310 CYS A O 1
ATOM 2320 N N . ALA A 1 311 ? -20.283 2.021 54.071 1.00 85.88 311 ALA A N 1
ATOM 2321 C CA . ALA A 1 311 ? -19.854 2.583 55.347 1.00 85.88 311 ALA A CA 1
ATOM 2322 C C . ALA A 1 311 ? -21.071 2.916 56.224 1.00 85.88 311 ALA A C 1
ATOM 2324 O O . ALA A 1 311 ? -21.966 3.663 55.823 1.00 85.88 311 ALA A O 1
ATOM 2325 N N . MET A 1 312 ? -21.111 2.357 57.438 1.00 85.25 312 MET A N 1
ATOM 2326 C CA . MET A 1 312 ? -22.165 2.655 58.412 1.00 85.25 312 MET A CA 1
ATOM 2327 C C . MET A 1 312 ? -21.977 4.085 58.953 1.00 85.25 312 MET A C 1
ATOM 2329 O O . MET A 1 312 ? -20.849 4.441 59.306 1.00 85.25 312 MET A O 1
ATOM 2333 N N . PRO A 1 313 ? -23.039 4.902 59.077 1.00 89.06 313 PRO A N 1
ATOM 2334 C CA . PRO A 1 313 ? -22.954 6.197 59.742 1.00 89.06 313 PRO A CA 1
ATOM 2335 C C . PRO A 1 313 ? -22.472 6.027 61.180 1.00 89.06 313 PRO A C 1
ATOM 2337 O O . PRO A 1 313 ? -22.960 5.153 61.895 1.00 89.06 313 PRO A O 1
ATOM 2340 N N . THR A 1 314 ? -21.562 6.895 61.622 1.00 88.00 314 THR A N 1
ATOM 2341 C CA . THR A 1 314 ? -20.946 6.839 62.962 1.00 88.00 314 THR A CA 1
ATOM 2342 C C . THR A 1 314 ? -21.959 6.879 64.106 1.00 88.00 314 THR A C 1
ATOM 2344 O O . THR A 1 314 ? -21.675 6.402 65.202 1.00 88.00 314 THR A O 1
ATOM 2347 N N . ASP A 1 315 ? -23.140 7.437 63.841 1.00 85.62 315 ASP A N 1
ATOM 2348 C CA . ASP A 1 315 ? -24.194 7.662 64.828 1.00 85.62 315 ASP A CA 1
ATOM 2349 C C . ASP A 1 315 ? -25.180 6.487 64.932 1.00 85.62 315 ASP A C 1
ATOM 2351 O O . ASP A 1 315 ? -26.008 6.471 65.841 1.00 85.62 315 ASP A O 1
ATOM 2355 N N . ILE A 1 316 ? -25.112 5.506 64.021 1.00 85.25 316 ILE A N 1
ATOM 2356 C CA . ILE A 1 316 ? -25.932 4.291 64.077 1.00 85.25 316 ILE A CA 1
ATOM 2357 C C . ILE A 1 316 ? -25.096 3.144 64.635 1.00 85.25 316 ILE A C 1
ATOM 2359 O O . ILE A 1 316 ? -24.059 2.768 64.089 1.00 85.25 316 ILE A O 1
ATOM 2363 N N . LYS A 1 317 ? -25.589 2.525 65.710 1.00 77.56 317 LYS A N 1
ATOM 2364 C CA . LYS A 1 317 ? -24.997 1.299 66.254 1.00 77.56 317 LYS A CA 1
ATOM 2365 C C . LYS A 1 317 ? -25.478 0.092 65.453 1.00 77.56 317 LYS A C 1
ATOM 2367 O O . LYS A 1 317 ? -26.527 -0.474 65.744 1.00 77.56 317 LYS A O 1
ATOM 2372 N N . GLY A 1 318 ? -24.696 -0.299 64.453 1.00 77.19 318 GLY A N 1
ATOM 2373 C CA . GLY A 1 318 ? -24.958 -1.470 63.624 1.00 77.19 318 GLY A CA 1
ATOM 2374 C C . GLY A 1 318 ? -23.757 -1.849 62.763 1.00 77.19 318 GLY A C 1
ATOM 2375 O O . GLY A 1 318 ? -22.772 -1.119 62.682 1.00 77.19 318 GLY A O 1
ATOM 2376 N N . THR A 1 319 ? -23.845 -3.011 62.125 1.00 79.31 319 THR A N 1
ATOM 2377 C CA . THR A 1 319 ? -22.882 -3.480 61.124 1.00 79.31 319 THR A CA 1
ATOM 2378 C C . THR A 1 319 ? -23.641 -4.034 59.930 1.00 79.31 319 THR A C 1
ATOM 2380 O O . THR A 1 319 ? -24.647 -4.723 60.111 1.00 79.31 319 THR A O 1
ATOM 2383 N N . PHE A 1 320 ? -23.141 -3.802 58.720 1.00 77.38 320 PHE A N 1
ATOM 2384 C CA . PHE A 1 320 ? -23.628 -4.515 57.544 1.00 77.38 320 PHE A CA 1
ATOM 2385 C C . PHE A 1 320 ? -23.238 -5.996 57.632 1.00 77.38 320 PHE A C 1
ATOM 2387 O O . PHE A 1 320 ? -22.109 -6.330 57.995 1.00 77.38 320 PHE A O 1
ATOM 2394 N N . SER A 1 321 ? -24.184 -6.885 57.330 1.00 72.19 321 SER A N 1
ATOM 2395 C CA . SER A 1 321 ? -23.895 -8.313 57.173 1.00 72.19 321 SER A CA 1
ATOM 2396 C C . SER A 1 321 ? -23.382 -8.534 55.760 1.00 72.19 321 SER A C 1
ATOM 2398 O O . SER A 1 321 ? -24.044 -8.127 54.813 1.00 72.19 321 SER A O 1
ATOM 2400 N N . PHE A 1 322 ? -22.219 -9.162 55.615 1.00 60.72 322 PHE A N 1
ATOM 2401 C CA . PHE A 1 322 ? -21.647 -9.402 54.298 1.00 60.72 322 PHE A CA 1
ATOM 2402 C C . PHE A 1 322 ? -22.143 -10.726 53.713 1.00 60.72 322 PHE A C 1
ATOM 2404 O O . PHE A 1 322 ? -22.265 -11.733 54.415 1.00 60.72 322 PHE A O 1
ATOM 2411 N N . ILE A 1 323 ? -22.384 -10.735 52.406 1.00 66.44 323 ILE A N 1
ATOM 2412 C CA . ILE A 1 323 ? -22.619 -11.949 51.629 1.00 66.44 323 ILE A CA 1
ATOM 2413 C C . ILE A 1 323 ? -21.350 -12.228 50.832 1.00 66.44 323 ILE A C 1
ATOM 2415 O O . ILE A 1 323 ? -20.881 -11.388 50.063 1.00 66.44 323 ILE A O 1
ATOM 2419 N N . VAL A 1 324 ? -20.794 -13.425 51.017 1.00 61.50 324 VAL A N 1
ATOM 2420 C CA . VAL A 1 324 ? -19.679 -13.900 50.200 1.00 61.50 324 VAL A CA 1
ATOM 2421 C C . VAL A 1 324 ? -20.242 -14.618 48.982 1.00 61.50 324 VAL A C 1
ATOM 2423 O O . VAL A 1 324 ? -20.897 -15.651 49.114 1.00 61.50 324 VAL A O 1
ATOM 2426 N N . SER A 1 325 ? -19.977 -14.089 47.794 1.00 63.50 325 SER A N 1
ATOM 2427 C CA . SER A 1 325 ? -20.313 -14.737 46.528 1.00 63.50 325 SER A CA 1
ATOM 2428 C C . SER A 1 325 ? -19.041 -15.210 45.835 1.00 63.50 325 SER A C 1
ATOM 2430 O O . SER A 1 325 ? -18.097 -14.440 45.660 1.00 63.50 325 SER A O 1
ATOM 2432 N N . LEU A 1 326 ? -19.019 -16.474 45.418 1.00 57.34 326 LEU A N 1
ATOM 2433 C CA . LEU A 1 326 ? -17.950 -17.028 44.593 1.00 57.34 326 LEU A CA 1
ATOM 2434 C C . LEU A 1 326 ? -18.322 -16.847 43.127 1.00 57.34 326 LEU A C 1
ATOM 2436 O O . LEU A 1 326 ? -19.345 -17.361 42.679 1.00 57.34 326 LEU A O 1
ATOM 2440 N N . THR A 1 327 ? -17.487 -16.128 42.386 1.00 60.38 327 THR A N 1
ATOM 2441 C CA . THR A 1 327 ? -17.631 -15.992 40.935 1.00 60.38 327 THR A CA 1
ATOM 2442 C C . THR A 1 327 ? -16.410 -16.597 40.265 1.00 60.38 327 THR A C 1
ATOM 2444 O O . THR A 1 327 ? -15.274 -16.229 40.562 1.00 60.38 327 THR A O 1
ATOM 2447 N N . THR A 1 328 ? -16.626 -17.538 39.353 1.00 57.16 328 THR A N 1
ATOM 2448 C CA . THR A 1 328 ? -15.552 -18.053 38.502 1.00 57.16 328 THR A CA 1
ATOM 2449 C C . THR A 1 328 ? -15.363 -17.099 37.333 1.00 57.16 328 THR A C 1
ATOM 2451 O O . THR A 1 328 ? -16.282 -16.896 36.542 1.00 57.16 328 THR A O 1
ATOM 2454 N N . ILE A 1 329 ? -14.173 -16.513 37.222 1.00 55.69 329 ILE A N 1
ATOM 2455 C CA . ILE A 1 329 ? -13.790 -15.701 36.070 1.00 55.69 329 ILE A CA 1
ATOM 2456 C C . ILE A 1 329 ? -12.959 -16.583 35.148 1.00 55.69 329 ILE A C 1
ATOM 2458 O O . ILE A 1 329 ? -11.850 -17.000 35.490 1.00 55.69 329 ILE A O 1
ATOM 2462 N N . THR A 1 330 ? -13.495 -16.861 33.967 1.00 50.91 330 THR A N 1
ATOM 2463 C CA . THR A 1 330 ? -12.763 -17.518 32.886 1.00 50.91 330 THR A CA 1
ATOM 2464 C C . THR A 1 330 ? -12.154 -16.445 31.994 1.00 50.91 330 THR A C 1
ATOM 2466 O O . THR A 1 330 ? -12.869 -15.720 31.304 1.00 50.91 330 THR A O 1
ATOM 2469 N N . THR A 1 331 ? -10.829 -16.330 32.008 1.00 55.00 331 THR A N 1
ATOM 2470 C CA . THR A 1 331 ? -10.098 -15.617 30.952 1.00 55.00 331 THR A CA 1
ATOM 2471 C C . THR A 1 331 ? -9.720 -16.609 29.851 1.00 55.00 331 THR A C 1
ATOM 2473 O O . THR A 1 331 ? -9.812 -17.820 30.050 1.00 55.00 331 THR A O 1
ATOM 2476 N N . SER A 1 332 ? -9.290 -16.127 28.682 1.00 45.22 332 SER A N 1
ATOM 2477 C CA . SER A 1 332 ? -8.952 -16.973 27.524 1.00 45.22 332 SER A CA 1
ATOM 2478 C C . SER A 1 332 ? -7.822 -17.985 27.773 1.00 45.22 332 SER A C 1
ATOM 2480 O O . SER A 1 332 ? -7.596 -18.843 26.925 1.00 45.22 332 SER A O 1
ATOM 2482 N N . GLN A 1 333 ? -7.117 -17.906 28.910 1.00 43.25 333 GLN A N 1
ATOM 2483 C CA . GLN A 1 333 ? -5.984 -18.779 29.230 1.00 43.25 333 GLN A CA 1
ATOM 2484 C C . GLN A 1 333 ? -6.066 -19.449 30.614 1.00 43.25 333 GLN A C 1
ATOM 2486 O O . GLN A 1 333 ? -5.419 -20.475 30.811 1.00 43.25 333 GLN A O 1
ATOM 2491 N N . THR A 1 334 ? -6.868 -18.944 31.561 1.00 39.72 334 THR A N 1
ATOM 2492 C CA . THR A 1 334 ? -7.017 -19.535 32.907 1.00 39.72 334 THR A CA 1
ATOM 2493 C C . THR A 1 334 ? -8.395 -19.262 33.522 1.00 39.72 334 THR A C 1
ATOM 2495 O O . THR A 1 334 ? -8.984 -18.192 33.336 1.00 39.72 334 THR A O 1
ATOM 2498 N N . ALA A 1 335 ? -8.902 -20.236 34.286 1.00 44.84 335 ALA A N 1
ATOM 2499 C CA . ALA A 1 335 ? -10.066 -20.074 35.151 1.00 44.84 335 ALA A CA 1
ATOM 2500 C C . ALA A 1 335 ? -9.598 -19.766 36.578 1.00 44.84 335 ALA A C 1
ATOM 2502 O O . ALA A 1 335 ? -8.900 -20.576 37.190 1.00 44.84 335 ALA A O 1
ATOM 2503 N N . SER A 1 336 ? -10.000 -18.615 37.107 1.00 54.09 336 SER A N 1
ATOM 2504 C CA . SER A 1 336 ? -9.701 -18.196 38.476 1.00 54.09 336 SER A CA 1
ATOM 2505 C C . SER A 1 336 ? -10.997 -18.099 39.271 1.00 54.09 336 SER A C 1
ATOM 2507 O O . SER A 1 336 ? -11.992 -17.547 38.798 1.00 54.09 336 SER A O 1
ATOM 2509 N N . VAL A 1 337 ? -11.002 -18.641 40.488 1.00 51.44 337 VAL A N 1
ATOM 2510 C CA . VAL A 1 337 ? -12.119 -18.472 41.423 1.00 51.44 337 VAL A CA 1
ATOM 2511 C C . VAL A 1 337 ? -11.890 -17.178 42.192 1.00 51.44 337 VAL A C 1
ATOM 2513 O O . VAL A 1 337 ? -10.898 -17.054 42.909 1.00 51.44 337 VAL A O 1
ATOM 2516 N N . LEU A 1 338 ? -12.795 -16.216 42.030 1.00 52.03 338 LEU A N 1
ATOM 2517 C CA . LEU A 1 338 ? -12.783 -14.965 42.771 1.00 52.03 338 LEU A CA 1
ATOM 2518 C C . LEU A 1 338 ? -13.822 -15.035 43.890 1.00 52.03 338 LEU A C 1
ATOM 2520 O O . LEU A 1 338 ? -15.018 -15.207 43.644 1.00 52.03 338 LEU A O 1
ATOM 2524 N N . THR A 1 339 ? -13.356 -14.895 45.125 1.00 51.81 339 THR A N 1
ATOM 2525 C CA . THR A 1 339 ? -14.217 -14.746 46.299 1.00 51.81 339 THR A CA 1
ATOM 2526 C C . THR A 1 339 ? -14.496 -13.264 46.499 1.00 51.81 339 THR A C 1
ATOM 2528 O O . THR A 1 339 ? -13.567 -12.485 46.701 1.00 51.81 339 THR A O 1
ATOM 2531 N N . LEU A 1 340 ? -15.765 -12.871 46.428 1.00 54.56 340 LEU A N 1
ATOM 2532 C CA . LEU A 1 340 ? -16.198 -11.483 46.571 1.00 54.56 340 LEU A CA 1
ATOM 2533 C C . LEU A 1 340 ? -16.974 -11.335 47.866 1.00 54.56 340 LEU A C 1
ATOM 2535 O O . LEU A 1 340 ? -17.870 -12.133 48.136 1.00 54.56 340 LEU A O 1
ATOM 2539 N N . THR A 1 341 ? -16.667 -10.290 48.621 1.00 55.47 341 THR A N 1
ATOM 2540 C CA . THR A 1 341 ? -17.420 -9.906 49.813 1.00 55.47 341 THR A CA 1
ATOM 2541 C C . THR A 1 341 ? -18.246 -8.676 49.461 1.00 55.47 341 THR A C 1
ATOM 2543 O O . THR A 1 341 ? -17.675 -7.625 49.184 1.00 55.47 341 THR A O 1
ATOM 2546 N N . ASN A 1 342 ? -19.569 -8.820 49.442 1.00 56.53 342 ASN A N 1
ATOM 2547 C CA . ASN A 1 342 ? -20.514 -7.734 49.184 1.00 56.53 342 ASN A CA 1
ATOM 2548 C C . ASN A 1 342 ? -21.260 -7.366 50.468 1.00 56.53 342 ASN A C 1
ATOM 2550 O O . ASN A 1 342 ? -21.581 -8.257 51.260 1.00 56.53 342 ASN A O 1
ATOM 2554 N N . TYR A 1 343 ? -21.532 -6.075 50.656 1.00 56.12 343 TYR A N 1
ATOM 2555 C CA . TYR A 1 343 ? -22.312 -5.525 51.771 1.00 56.12 343 TYR A CA 1
ATOM 2556 C C . TYR A 1 343 ? -23.720 -5.110 51.334 1.00 56.12 343 TYR A C 1
ATOM 2558 O O . TYR A 1 343 ? -23.886 -4.701 50.163 1.00 56.12 343 TYR A O 1
#

Sequence (343 aa):
MPTNLLGDILSSTTALPLPVAGESFIITNFNIFSFSPVNVPISVTNPLDVTTTAQCVVSFTNTVVSDSTLSFPASSCSMPDNFDGSFSSIFSTTVVTINDITATITVTNRNVPLFATATTPLIVTDPTGKVDTATCEINNIQTFINKSLFVFHTTTCMMPTNINGTFVKNNQETVVSNGGNIYTVTLPNENLPQYDSVVTTITLTNPTGEQQLATCDIGLSFFQTIGTTVGVPVTTCLDPEGDILTFQLSTSLTVVSFKDQSVTLTVTNNVVPQFKPVHITRTVTDPTGLVKEATCDVNYVYSKVVTTSCAMPTDIKGTFSFIVSLTTITTSQTASVLTLTNY

Radius of gyration: 41.33 Å; Cα contacts (8 Å, |Δi|>4): 677; chains: 1; bounding box: 75×45×146 Å

Mean predicted aligned error: 13.05 Å

Secondary structure (DSSP, 8-state):
--S--PPEEE-----PPPPPTTPPP------EEE-PPEEEEEEEE-TT--EEEEEEEEEEEEEEETTEEEEEEEEEEE--TTS--EEEEEEEEEEEEETTEEEEEEEEEEEEEE-PPEEEEEEEE-TT--EEEEEEEEEEEEEEETTEEEEEEEEEEEPPTTS--EEEEEEEEEEEEETTEEEEEEEEEEEEEE---EEEEEEEE-TTS-EEEEEEEEEEEEEEETTEEEEEEEEEEPPPSSTTEEEEEEEEEEEEEETTEEEEEEEEEEEEEEEPPEEEEEEEE-TT--EEEEEEEEEEETTTEEEEEEEPPTTS---PPPEEEEEEEE-SS-EEEEEEEE-